Protein AF-A0A2N7LHT8-F1 (afdb_monomer_lite)

Foldseek 3Di:
DDDDDDDDDDDDDPPPPPPPPPLALQFAFKEFEAEDAFKKFWAPKKWAAPVRDIWDHRPGIFTHPLTDMDTTPTHGQTFWIWTKMFADDDPDPATQKIWIDTDTFPSVVSSVLSSLQQQFFPDDDQSHKYWGWYDDAQKIWIKIFPQAFVVVHRRDTDPCSCVPPQWDADSVRGGTIGTRDMDGTDMDSADDQPHPRAFEFEAEFEFDQKDWPWKWFQAPVRDIDTHGDGGRDGFKMKTKMWGWPCVPDDPVPTDIWIWIDIDTQPDPVVVVVLVVLQCVQKPFYFPHKYQYWYDDVQKIWTWIDGAGDHPDPPDGIDGHQDPVNQWDDDVRVRGITGTRDMDGTDTDDD

Radius of gyration: 30.61 Å; chains: 1; bounding box: 92×90×75 Å

pLDDT: mean 87.69, std 14.46, range [32.5, 98.62]

Sequence (350 aa):
MNKSAVALIMSLAAIPFSGCSDDSVPRAKFGNAGSIDGGYDIREMLITDTSGGFSDFAYGYTSSYPGASASISGLGIPNHVSGHWSKQPENELRPAGYYKLDSVIDSKIAEQKIETLKNAYVSFEKDYATVQIVVNKSNLQVLYTFKCFTVREDCSKKAGSDPNGWIVKSPNGSTDVVVLFSGEGEASTKPFPTSPYDNRRIRAANVGETVISEATFGDINAAKHTVGDRIVLPRSFSVSWRKKLNPEADYSQWQFESYQLAGELGNLDWMEEAIQAYRNATNGYLKTSTFDVFAEGDSLFITYSAACLTDTVGERCEVAKDPNSRWRYFDEIGRHALILFHGKGQKVPQ

Secondary structure (DSSP, 8-state):
-----------------------PPPPEEEEEEEESSS-EEEEEEEEEETTS-EEE---EEE-SSS-EEEEEEEE-SEEEEEEEEEEPPTT-SS-SEEEEEEEE--HHHHHHHHHHHHHHBSS-----EEEEEEEETTEEEEEEE---BTTTS--PBPTTS-TT--EEE-TTSSBEEEEEEEEEPEEESS--TTSTT--EEEEEE-BTTEEEEEEEEEETT--EEETT-B-S-EEEEEEEEEEES-TTS-GGG--EEEEEEEEE-S-HHHHHHHHHHHHHHBSSEEEEEEEEEEEETTEEEEEEEEEEE-SSTTPPPPBPPPTT--EEEEGGGTEEEEEEEEEEPEEEP-

Structure (mmCIF, N/CA/C/O backbone):
data_AF-A0A2N7LHT8-F1
#
_entry.id   AF-A0A2N7LHT8-F1
#
loop_
_atom_site.group_PDB
_atom_site.id
_atom_site.type_symbol
_atom_site.label_atom_id
_atom_site.label_alt_id
_atom_site.label_comp_id
_atom_site.label_asym_id
_atom_site.label_entity_id
_atom_site.label_seq_id
_atom_site.pdbx_PDB_ins_code
_atom_site.Cartn_x
_atom_site.Cartn_y
_atom_site.Cartn_z
_atom_site.occupancy
_atom_site.B_iso_or_equiv
_atom_site.auth_seq_id
_atom_site.auth_comp_id
_atom_site.auth_asym_id
_atom_site.auth_atom_id
_atom_site.pdbx_PDB_model_num
ATOM 1 N N . MET A 1 1 ? -53.123 70.288 24.808 1.00 36.00 1 MET A N 1
ATOM 2 C CA . MET A 1 1 ? -54.156 69.307 24.382 1.00 36.00 1 MET A CA 1
ATOM 3 C C . MET A 1 1 ? -53.431 68.312 23.481 1.00 36.00 1 MET A C 1
ATOM 5 O O . MET A 1 1 ? -52.856 68.788 22.521 1.00 36.00 1 MET A O 1
ATOM 9 N N . ASN A 1 2 ? -53.244 67.013 23.729 1.00 32.50 2 ASN A N 1
ATOM 10 C CA . ASN A 1 2 ? -53.941 65.937 24.455 1.00 32.50 2 ASN A CA 1
ATOM 11 C C . ASN A 1 2 ? -52.858 64.964 25.015 1.00 32.50 2 ASN A C 1
ATOM 13 O O . ASN A 1 2 ? -51.837 64.797 24.363 1.00 32.50 2 ASN A O 1
ATOM 17 N N . LYS A 1 3 ? -52.934 64.523 26.282 1.00 33.50 3 LYS A N 1
ATOM 18 C CA . LYS A 1 3 ? -53.472 63.232 26.800 1.00 33.50 3 LYS A CA 1
ATOM 19 C C . LYS A 1 3 ? -52.470 62.057 26.814 1.00 33.50 3 LYS A C 1
ATOM 21 O O . LYS A 1 3 ? -52.071 61.622 25.749 1.00 33.50 3 LYS A O 1
ATOM 26 N N . SER A 1 4 ? -52.252 61.521 28.029 1.00 39.53 4 SER A N 1
ATOM 27 C CA . SER A 1 4 ? -52.216 60.080 28.398 1.00 39.53 4 SER A CA 1
ATOM 28 C C . SER A 1 4 ? -51.126 59.188 27.756 1.00 39.53 4 SER A C 1
ATOM 30 O O . SER A 1 4 ? -50.844 59.305 26.582 1.00 39.53 4 SER A O 1
ATOM 32 N N . ALA A 1 5 ? -50.473 58.219 28.400 1.00 39.12 5 ALA A N 1
ATOM 33 C CA . ALA A 1 5 ? -50.700 57.499 29.643 1.00 39.12 5 ALA A CA 1
ATOM 34 C C . ALA A 1 5 ? -49.367 56.888 30.121 1.00 39.12 5 ALA A C 1
ATOM 36 O O . ALA A 1 5 ? -48.545 56.442 29.323 1.00 39.12 5 ALA A O 1
ATOM 37 N N . VAL A 1 6 ? -49.198 56.859 31.439 1.00 40.91 6 VAL A N 1
ATOM 38 C CA . VAL A 1 6 ? -48.164 56.136 32.180 1.00 40.91 6 VAL A CA 1
ATOM 39 C C . VAL A 1 6 ? -48.713 54.753 32.564 1.00 40.91 6 VAL A C 1
ATOM 41 O O . VAL A 1 6 ? -49.894 54.642 32.878 1.00 40.91 6 VAL A O 1
ATOM 44 N N . ALA A 1 7 ? -47.812 53.763 32.614 1.00 38.56 7 ALA A N 1
ATOM 45 C CA . ALA A 1 7 ? -47.883 52.486 33.343 1.00 38.56 7 ALA A CA 1
ATOM 46 C C . ALA A 1 7 ? -48.758 51.336 32.802 1.00 38.56 7 ALA A C 1
ATOM 48 O O . ALA A 1 7 ? -49.963 51.312 33.016 1.00 38.56 7 ALA A O 1
ATOM 49 N N . LEU A 1 8 ? -48.082 50.326 32.232 1.00 35.84 8 LEU A N 1
ATOM 50 C CA . LEU A 1 8 ? -48.277 48.864 32.374 1.00 35.84 8 LEU A CA 1
ATOM 51 C C . LEU A 1 8 ? -47.235 48.228 31.413 1.00 35.84 8 LEU A C 1
ATOM 53 O O . LEU A 1 8 ? -47.213 48.600 30.250 1.00 35.84 8 LEU A O 1
ATOM 57 N N . ILE A 1 9 ? -46.266 47.378 31.763 1.00 40.53 9 ILE A N 1
ATOM 58 C CA . ILE A 1 9 ? -46.361 46.022 32.315 1.00 40.53 9 ILE A CA 1
ATOM 59 C C . ILE A 1 9 ? -44.938 45.625 32.766 1.00 40.53 9 ILE A C 1
ATOM 61 O O . ILE A 1 9 ? -44.026 45.505 31.951 1.00 40.53 9 ILE A O 1
ATOM 65 N N . MET A 1 10 ? -44.756 45.415 34.070 1.00 42.75 10 MET A N 1
ATOM 66 C CA . MET A 1 10 ? -43.817 44.422 34.597 1.00 42.75 10 MET A CA 1
ATOM 67 C C . MET A 1 10 ? -44.533 43.071 34.556 1.00 42.75 10 MET A C 1
ATOM 69 O O . MET A 1 10 ? -45.700 43.019 34.944 1.00 42.75 10 MET A O 1
ATOM 73 N N . SER A 1 11 ? -43.793 42.011 34.217 1.00 42.84 11 SER A N 1
ATOM 74 C CA . SER A 1 11 ? -44.046 40.575 34.466 1.00 42.84 11 SER A CA 1
ATOM 75 C C . SER A 1 11 ? -44.107 39.705 33.206 1.00 42.84 11 SER A C 1
ATOM 77 O O . SER A 1 11 ? -44.812 40.011 32.253 1.00 42.84 11 SER A O 1
ATOM 79 N N . LEU A 1 12 ? -43.427 38.558 33.326 1.00 46.69 12 LEU A N 1
ATOM 80 C CA . LEU A 1 12 ? -43.443 37.348 32.493 1.00 46.69 12 LEU A CA 1
ATOM 81 C C . LEU A 1 12 ? -42.521 37.301 31.265 1.00 46.69 12 LEU A C 1
ATOM 83 O O . LEU A 1 12 ? -42.955 37.394 30.124 1.00 46.69 12 LEU A O 1
ATOM 87 N N . ALA A 1 13 ? -41.256 36.965 31.530 1.00 42.97 13 ALA A N 1
ATOM 88 C CA . ALA A 1 13 ? -40.535 35.951 30.754 1.00 42.97 13 ALA A CA 1
ATOM 89 C C . ALA A 1 13 ? -39.415 35.333 31.613 1.00 42.97 13 ALA A C 1
ATOM 91 O O . ALA A 1 13 ? -38.233 35.439 31.303 1.00 42.97 13 ALA A O 1
ATOM 92 N N . ALA A 1 14 ? -39.784 34.690 32.726 1.00 42.16 14 ALA A N 1
ATOM 93 C CA . ALA A 1 14 ? -38.928 33.666 33.318 1.00 42.16 14 ALA A CA 1
ATOM 94 C C . ALA A 1 14 ? -39.068 32.417 32.440 1.00 42.16 14 ALA A C 1
ATOM 96 O O . ALA A 1 14 ? -39.893 31.550 32.710 1.00 42.16 14 ALA A O 1
ATOM 97 N N . ILE A 1 15 ? -38.333 32.385 31.329 1.00 51.28 15 ILE A N 1
ATOM 98 C CA . ILE A 1 15 ? -38.128 31.156 30.568 1.00 51.28 15 ILE A CA 1
ATOM 99 C C . ILE A 1 15 ? -37.160 30.337 31.423 1.00 51.28 15 ILE A C 1
ATOM 101 O O . ILE A 1 15 ? -36.016 30.771 31.593 1.00 51.28 15 ILE A O 1
ATOM 105 N N . PRO A 1 16 ? -37.570 29.200 32.014 1.00 42.56 16 PRO A N 1
ATOM 106 C CA . PRO A 1 16 ? -36.584 28.273 32.517 1.00 42.56 16 PRO A CA 1
ATOM 107 C C . PRO A 1 16 ? -35.806 27.827 31.283 1.00 42.56 16 PRO A C 1
ATOM 109 O O . PRO A 1 16 ? -36.346 27.155 30.406 1.00 42.56 16 PRO A O 1
ATOM 112 N N . PHE A 1 17 ? -34.541 28.231 31.188 1.00 38.12 17 PHE A N 1
ATOM 113 C CA . PHE A 1 17 ? -33.576 27.423 30.469 1.00 38.12 17 PHE A CA 1
ATOM 114 C C . PHE A 1 17 ? -33.589 26.080 31.197 1.00 38.12 17 PHE A C 1
ATOM 116 O O . PHE A 1 17 ? -32.891 25.892 32.191 1.00 38.12 17 PHE A O 1
ATOM 123 N N . SER A 1 18 ? -34.450 25.161 30.755 1.00 42.66 18 SER A N 1
ATOM 124 C CA . SER A 1 18 ? -34.140 23.749 30.853 1.00 42.66 18 SER A CA 1
ATOM 125 C C . SER A 1 18 ? -32.768 23.651 30.216 1.00 42.66 18 SER A C 1
ATOM 127 O O . SER A 1 18 ? -32.642 23.831 29.003 1.00 42.66 18 SER A O 1
ATOM 129 N N . GLY A 1 19 ? -31.734 23.529 31.050 1.00 35.44 19 GLY A N 1
ATOM 130 C CA . GLY A 1 19 ? -30.415 23.196 30.562 1.00 35.44 19 GLY A CA 1
ATOM 131 C C . GLY A 1 19 ? -30.618 22.001 29.655 1.00 35.44 19 GLY A C 1
ATOM 132 O O . GLY A 1 19 ? -31.116 20.970 30.105 1.00 35.44 19 GLY A O 1
ATOM 133 N N . CYS A 1 20 ? -30.316 22.169 28.369 1.00 39.38 20 CYS A N 1
ATOM 134 C CA . CYS A 1 20 ? -29.919 21.028 27.581 1.00 39.38 20 CYS A CA 1
ATOM 135 C C . CYS A 1 20 ? -28.794 20.418 28.410 1.00 39.38 20 CYS A C 1
ATOM 137 O O . CYS A 1 20 ? -27.741 21.043 28.560 1.00 39.38 20 CYS A O 1
ATOM 139 N N . SER A 1 21 ? -29.051 19.278 29.054 1.00 36.09 21 SER A N 1
ATOM 140 C CA . SER A 1 21 ? -27.956 18.398 29.408 1.00 36.09 21 SER A CA 1
ATOM 141 C C . SER A 1 21 ? -27.184 18.258 28.109 1.00 36.09 21 SER A C 1
ATOM 143 O O . SER A 1 21 ? -27.755 17.909 27.074 1.00 36.09 21 SER A O 1
ATOM 145 N N . ASP A 1 22 ? -25.930 18.696 28.115 1.00 43.69 22 ASP A N 1
ATOM 146 C CA . ASP A 1 22 ? -25.030 18.474 26.999 1.00 43.69 22 ASP A CA 1
ATOM 147 C C . ASP A 1 22 ? -24.734 16.967 27.004 1.00 43.69 22 ASP A C 1
ATOM 149 O O . ASP A 1 22 ? -23.702 16.489 27.468 1.00 43.69 22 ASP A O 1
ATOM 153 N N . ASP A 1 23 ? -25.736 16.196 26.577 1.00 47.22 23 ASP A N 1
ATOM 154 C CA . ASP A 1 23 ? -25.717 14.752 26.385 1.00 47.22 23 ASP A CA 1
ATOM 155 C C . ASP A 1 23 ? -24.983 14.412 25.088 1.00 47.22 23 ASP A C 1
ATOM 157 O O . ASP A 1 23 ? -25.169 13.340 24.518 1.00 47.22 23 ASP A O 1
ATOM 161 N N . SER A 1 24 ? -24.099 15.301 24.621 1.00 61.16 24 SER A N 1
ATOM 162 C CA . SER A 1 24 ? -23.211 14.977 23.525 1.00 61.16 24 SER A CA 1
ATOM 163 C C . SER A 1 24 ? -22.409 13.728 23.896 1.00 61.16 24 SER A C 1
ATOM 165 O O . SER A 1 24 ? -21.834 13.573 24.988 1.00 61.16 24 SER A O 1
ATOM 167 N N . VAL A 1 25 ? -22.447 12.754 22.991 1.00 67.12 25 VAL A N 1
ATOM 168 C CA . VAL A 1 25 ? -21.606 11.572 23.086 1.00 67.12 25 VAL A CA 1
ATOM 169 C C . VAL A 1 25 ? -20.150 12.049 23.112 1.00 67.12 25 VAL A C 1
ATOM 171 O O . VAL A 1 25 ? -19.748 12.799 22.217 1.00 67.12 25 VAL A O 1
ATOM 174 N N . PRO A 1 26 ? -19.350 11.677 24.133 1.00 74.19 26 PRO A N 1
ATOM 175 C CA . PRO A 1 26 ? -18.003 12.202 24.273 1.00 74.19 26 PRO A CA 1
ATOM 176 C C . PRO A 1 26 ? -17.178 11.901 23.027 1.00 74.19 26 PRO A C 1
ATOM 178 O O . PRO A 1 26 ? -17.050 10.748 22.604 1.00 74.19 26 PRO A O 1
ATOM 181 N N . ARG A 1 27 ? -16.579 12.937 22.440 1.00 88.69 27 ARG A N 1
ATOM 182 C CA . ARG A 1 27 ? -15.643 12.737 21.334 1.00 88.69 27 ARG A CA 1
ATOM 183 C C . ARG A 1 27 ? -14.391 12.045 21.865 1.00 88.69 27 ARG A C 1
ATOM 185 O O . ARG A 1 27 ? -13.829 12.446 22.888 1.00 88.69 27 ARG A O 1
ATOM 192 N N . ALA A 1 28 ? -13.942 11.004 21.175 1.00 93.62 28 ALA A N 1
ATOM 193 C CA . ALA A 1 28 ? -12.709 10.323 21.530 1.00 93.62 28 ALA A CA 1
ATOM 194 C C . ALA A 1 28 ? -11.518 11.255 21.285 1.00 93.62 28 ALA A C 1
ATOM 196 O O . ALA A 1 28 ? -11.319 11.728 20.169 1.00 93.62 28 ALA A O 1
ATOM 197 N N . LYS A 1 29 ? -10.735 11.522 22.336 1.00 94.44 29 LYS A N 1
ATOM 198 C CA . LYS A 1 29 ? -9.552 12.403 22.291 1.00 94.44 29 LYS A CA 1
ATOM 199 C C . LYS A 1 29 ? -8.255 11.624 22.063 1.00 94.44 29 LYS A C 1
ATOM 201 O O . LYS A 1 29 ? -7.229 12.219 21.748 1.00 94.44 29 LYS A O 1
ATOM 206 N N . PHE A 1 30 ? -8.297 10.300 22.210 1.00 95.44 30 PHE A N 1
ATOM 207 C CA . PHE A 1 30 ? -7.150 9.418 22.016 1.00 95.44 30 PHE A CA 1
ATOM 208 C C . PHE A 1 30 ? -7.467 8.287 21.042 1.00 95.44 30 PHE A C 1
ATOM 210 O O . PHE A 1 30 ? -8.591 7.781 20.999 1.00 95.44 30 PHE A O 1
ATOM 217 N N . GLY A 1 31 ? -6.444 7.868 20.306 1.00 96.69 31 GLY A N 1
ATOM 218 C CA . GLY A 1 31 ? -6.479 6.724 19.410 1.00 96.69 31 GLY A CA 1
ATOM 219 C C . GLY A 1 31 ? -5.431 5.686 19.786 1.00 96.69 31 GLY A C 1
ATOM 220 O O . GLY A 1 31 ? -4.342 6.030 20.257 1.00 96.69 31 GLY A O 1
ATOM 221 N N . ASN A 1 32 ? -5.766 4.413 19.589 1.00 97.06 32 ASN A N 1
ATOM 222 C CA . ASN A 1 32 ? -4.844 3.289 19.696 1.00 97.06 32 ASN A CA 1
ATOM 223 C C . ASN A 1 32 ? -4.940 2.381 18.467 1.00 97.06 32 ASN A C 1
ATOM 225 O O . ASN A 1 32 ? -6.027 2.218 17.918 1.00 97.06 32 ASN A O 1
ATOM 229 N N . ALA A 1 33 ? -3.826 1.758 18.083 1.00 97.56 33 ALA A N 1
ATOM 230 C CA . ALA A 1 33 ? -3.808 0.700 17.078 1.00 97.56 33 ALA A CA 1
ATOM 231 C C . ALA A 1 33 ? -2.848 -0.416 17.492 1.00 97.56 33 ALA A C 1
ATOM 233 O O . ALA A 1 33 ? -1.664 -0.181 17.766 1.00 97.56 33 ALA A O 1
ATOM 234 N N . GLY A 1 34 ? -3.367 -1.638 17.531 1.00 96.62 34 GLY A N 1
ATOM 235 C CA . GLY A 1 34 ? -2.648 -2.787 18.050 1.00 96.62 34 GLY A CA 1
ATOM 236 C C . GLY A 1 34 ? -3.153 -4.111 17.514 1.00 96.62 34 GLY A C 1
ATOM 237 O O . GLY A 1 34 ? -4.004 -4.183 16.629 1.00 96.62 34 GLY A O 1
ATOM 238 N N . SER A 1 35 ? -2.613 -5.173 18.087 1.00 95.62 35 SER A N 1
ATOM 239 C CA . SER A 1 35 ? -2.894 -6.548 17.697 1.00 95.62 35 SER A CA 1
ATOM 240 C C . SER A 1 35 ? -2.903 -7.463 18.913 1.00 95.62 35 SER A C 1
ATOM 242 O O . SER A 1 35 ? -2.395 -7.120 19.983 1.00 95.62 35 SER A O 1
ATOM 244 N N . ILE A 1 36 ? -3.496 -8.642 18.751 1.00 94.69 36 ILE A N 1
ATOM 245 C CA . ILE A 1 36 ? -3.618 -9.635 19.831 1.00 94.69 36 ILE A CA 1
ATOM 246 C C . ILE A 1 36 ? -2.823 -10.915 19.567 1.00 94.69 36 ILE A C 1
ATOM 248 O O . ILE A 1 36 ? -2.710 -11.751 20.456 1.00 94.69 36 ILE A O 1
ATOM 252 N N . ASP A 1 37 ? -2.246 -11.065 18.375 1.00 92.44 37 ASP A N 1
ATOM 253 C CA . ASP A 1 37 ? -1.541 -12.276 17.947 1.00 92.44 37 ASP A CA 1
ATOM 254 C C . ASP A 1 37 ? -0.120 -11.999 17.409 1.00 92.44 37 ASP A C 1
ATOM 256 O O . ASP A 1 37 ? 0.430 -12.808 16.666 1.00 92.44 37 ASP A O 1
ATOM 260 N N . GLY A 1 38 ? 0.498 -10.860 17.746 1.00 91.38 38 GLY A N 1
ATOM 261 C CA . GLY A 1 38 ? 1.899 -10.539 17.412 1.00 91.38 38 GLY A CA 1
ATOM 262 C C . GLY A 1 38 ? 2.066 -9.365 16.443 1.00 91.38 38 GLY A C 1
ATOM 263 O O . GLY A 1 38 ? 1.166 -8.546 16.314 1.00 91.38 38 GLY A O 1
ATOM 264 N N . GLY A 1 39 ? 3.212 -9.263 15.767 1.00 92.56 39 GLY A N 1
ATOM 265 C CA . GLY A 1 39 ? 3.596 -8.094 14.962 1.00 92.56 39 GLY A CA 1
ATOM 266 C C . GLY A 1 39 ? 2.751 -7.836 13.707 1.00 92.56 39 GLY A C 1
ATOM 267 O O . GLY A 1 39 ? 2.570 -8.723 12.871 1.00 92.56 39 GLY A O 1
ATOM 268 N N . TYR A 1 40 ? 2.294 -6.597 13.538 1.00 94.81 40 TYR A N 1
ATOM 269 C CA . TYR A 1 40 ? 1.690 -6.073 12.314 1.00 94.81 40 TYR A CA 1
ATOM 270 C C . TYR A 1 40 ? 2.274 -4.716 11.975 1.00 94.81 40 TYR A C 1
ATOM 272 O O . TYR A 1 40 ? 2.476 -3.892 12.857 1.00 94.81 40 TYR A O 1
ATOM 280 N N . ASP A 1 41 ? 2.478 -4.465 10.688 1.00 93.81 41 ASP A N 1
ATOM 281 C CA . ASP A 1 41 ? 2.681 -3.112 10.172 1.00 93.81 41 ASP A CA 1
ATOM 282 C C . ASP A 1 41 ? 1.319 -2.597 9.697 1.00 93.81 41 ASP A C 1
ATOM 284 O O . ASP A 1 41 ? 0.797 -3.132 8.719 1.00 93.81 41 ASP A O 1
ATOM 288 N N . ILE A 1 42 ? 0.722 -1.631 10.403 1.00 95.88 42 ILE A N 1
ATOM 289 C CA . ILE A 1 42 ? -0.593 -1.034 10.106 1.00 95.88 42 ILE A CA 1
ATOM 290 C C . ILE A 1 42 ? -0.385 0.296 9.374 1.00 95.88 42 ILE A C 1
ATOM 292 O O . ILE A 1 42 ? 0.300 1.187 9.883 1.00 95.88 42 ILE A O 1
ATOM 296 N N . ARG A 1 43 ? -0.992 0.450 8.191 1.00 94.94 43 ARG A N 1
ATOM 297 C CA . ARG A 1 43 ? -0.837 1.626 7.322 1.00 94.94 43 ARG A CA 1
ATOM 298 C C . ARG A 1 43 ? -2.173 2.114 6.770 1.00 94.94 43 ARG A C 1
ATOM 300 O O . ARG A 1 43 ? -3.061 1.318 6.494 1.00 94.94 43 ARG A O 1
ATOM 307 N N . GLU A 1 44 ? -2.283 3.426 6.571 1.00 94.50 44 GLU A N 1
ATOM 308 C CA . GLU A 1 44 ? -3.481 4.080 6.019 1.00 94.50 44 GLU A CA 1
ATOM 309 C C . GLU A 1 44 ? -4.778 3.642 6.725 1.00 94.50 44 GLU A C 1
ATOM 311 O O . GLU A 1 44 ? -5.726 3.217 6.076 1.00 94.50 44 GLU A O 1
ATOM 316 N N . MET A 1 45 ? -4.809 3.679 8.061 1.00 97.44 45 MET A N 1
ATOM 317 C CA . MET A 1 45 ? -5.938 3.190 8.854 1.00 97.44 45 MET A CA 1
ATOM 318 C C . MET A 1 45 ? -6.814 4.360 9.286 1.00 97.44 45 MET A C 1
ATOM 320 O O . MET A 1 45 ? -6.536 5.023 10.278 1.00 97.44 45 MET A O 1
ATOM 324 N N . LEU A 1 46 ? -7.887 4.608 8.551 1.00 97.38 46 LEU A N 1
ATOM 325 C CA . LEU A 1 46 ? -8.754 5.763 8.715 1.00 97.38 46 LEU A CA 1
ATOM 326 C C . LEU A 1 46 ? -10.100 5.355 9.315 1.00 97.38 46 LEU A C 1
ATOM 328 O O . LEU A 1 46 ? -10.729 4.395 8.872 1.00 97.38 46 LEU A O 1
ATOM 332 N N . ILE A 1 47 ? -10.581 6.138 10.278 1.00 98.12 47 ILE A N 1
ATOM 333 C CA . ILE A 1 47 ? -11.980 6.103 10.716 1.00 98.12 47 ILE A CA 1
ATOM 334 C C . ILE A 1 47 ? -12.579 7.485 10.493 1.00 98.12 47 ILE A C 1
ATOM 336 O O . ILE A 1 47 ? -11.977 8.484 10.900 1.00 98.12 47 ILE A O 1
ATOM 340 N N . THR A 1 48 ? -13.767 7.540 9.893 1.00 97.44 48 THR A N 1
ATOM 341 C CA . THR A 1 48 ? -14.561 8.772 9.793 1.00 97.44 48 THR A CA 1
ATOM 342 C C . THR A 1 48 ? -15.776 8.715 10.708 1.00 97.44 48 THR A C 1
ATOM 344 O O . THR A 1 48 ? -16.265 7.637 11.061 1.00 97.44 48 THR A O 1
ATOM 347 N N . ASP A 1 49 ? -16.257 9.889 11.107 1.00 96.12 49 ASP A N 1
ATOM 348 C CA . ASP A 1 49 ? -17.462 10.057 11.908 1.00 96.12 49 ASP A CA 1
ATOM 349 C C . ASP A 1 49 ? -18.624 10.674 11.111 1.00 96.12 49 ASP A C 1
ATOM 351 O O . ASP A 1 49 ? -18.473 11.169 9.990 1.00 96.12 49 ASP A O 1
ATOM 355 N N . THR A 1 50 ? -19.816 10.649 11.706 1.00 95.94 50 THR A N 1
ATOM 356 C CA . THR A 1 50 ? -21.054 11.185 11.113 1.00 95.94 50 THR A CA 1
ATOM 357 C C . THR A 1 50 ? -21.037 12.691 10.837 1.00 95.94 50 THR A C 1
ATOM 359 O O . THR A 1 50 ? -21.887 13.168 10.089 1.00 95.94 50 THR A O 1
ATOM 362 N N . SER A 1 51 ? -20.083 13.442 11.396 1.00 92.75 51 SER A N 1
ATOM 363 C CA . SER A 1 51 ? -19.913 14.879 11.149 1.00 92.75 51 SER A CA 1
ATOM 364 C C . SER A 1 51 ? -18.946 15.191 10.000 1.00 92.75 51 SER A C 1
ATOM 366 O O . SER A 1 51 ? -18.766 16.358 9.654 1.00 92.75 51 SER A O 1
ATOM 368 N N . GLY A 1 52 ? -18.319 14.167 9.409 1.00 91.00 52 GLY A N 1
ATOM 369 C CA . GLY A 1 52 ? -17.233 14.317 8.437 1.00 91.00 52 GLY A CA 1
ATOM 370 C C . GLY A 1 52 ? -15.851 14.493 9.078 1.00 91.00 52 GLY A C 1
ATOM 371 O O . GLY A 1 52 ? -14.871 14.721 8.370 1.00 91.00 52 GLY A O 1
ATOM 372 N N . GLY A 1 53 ? -15.752 14.385 10.407 1.00 92.88 53 GLY A N 1
ATOM 373 C CA . GLY A 1 53 ? -14.480 14.304 11.116 1.00 92.88 53 GLY A CA 1
ATOM 374 C C . GLY A 1 53 ? -13.791 12.966 10.857 1.00 92.88 53 GLY A C 1
ATOM 375 O O . GLY A 1 53 ? -14.439 11.970 10.538 1.00 92.88 53 GLY A O 1
ATOM 376 N N . PHE A 1 54 ? -12.467 12.930 10.993 1.00 95.06 54 PHE A N 1
ATOM 377 C CA . PHE A 1 54 ? -11.691 11.710 10.785 1.00 95.06 54 PHE A CA 1
ATOM 378 C C . PHE A 1 54 ? -10.470 11.635 11.698 1.00 95.06 54 PHE A C 1
ATOM 380 O O . PHE A 1 54 ? -10.029 12.632 12.276 1.00 95.06 54 PHE A O 1
ATOM 387 N N . SER A 1 55 ? -9.913 10.437 11.840 1.00 96.31 55 SER A N 1
ATOM 388 C CA . SER A 1 55 ? -8.640 10.206 12.523 1.00 96.31 55 SER A CA 1
ATOM 389 C C . SER A 1 55 ? -7.891 9.042 11.886 1.00 96.31 55 SER A C 1
ATOM 391 O O . SER A 1 55 ? -8.506 8.052 11.491 1.00 96.31 55 SER A O 1
ATOM 393 N N . ASP A 1 56 ? -6.569 9.184 11.800 1.00 95.38 56 ASP A N 1
ATOM 394 C CA . ASP A 1 56 ? -5.658 8.160 11.290 1.00 95.38 56 ASP A CA 1
ATOM 395 C C . ASP A 1 56 ? -5.012 7.384 12.452 1.00 95.38 56 ASP A C 1
ATOM 397 O O . ASP A 1 56 ? -4.556 7.952 13.452 1.00 95.38 56 ASP A O 1
ATOM 401 N N . PHE A 1 57 ? -4.997 6.068 12.301 1.00 96.69 57 PHE A N 1
ATOM 402 C CA . PHE A 1 57 ? -4.517 5.058 13.233 1.00 96.69 57 PHE A CA 1
ATOM 403 C C . PHE A 1 57 ? -3.362 4.236 12.618 1.00 96.69 57 PHE A C 1
ATOM 405 O O . PHE A 1 57 ? -3.006 3.173 13.130 1.00 96.69 57 PHE A O 1
ATOM 412 N N . ALA A 1 58 ? -2.764 4.711 11.518 1.00 94.50 58 ALA A N 1
ATOM 413 C CA . ALA A 1 58 ? -1.604 4.133 10.840 1.00 94.50 58 ALA A CA 1
ATOM 414 C C . ALA A 1 58 ? -0.298 4.332 11.628 1.00 94.50 58 ALA A C 1
ATOM 416 O O . ALA A 1 58 ? 0.607 5.058 11.219 1.00 94.50 58 ALA A O 1
ATOM 417 N N . TYR A 1 59 ? -0.178 3.680 12.781 1.00 94.75 59 TYR A N 1
ATOM 418 C CA . TYR A 1 59 ? 0.986 3.836 13.658 1.00 94.75 59 TYR A CA 1
ATOM 419 C C . TYR A 1 59 ? 2.190 2.951 13.287 1.00 94.75 59 TYR A C 1
ATOM 421 O O . TYR A 1 59 ? 3.148 2.863 14.054 1.00 94.75 59 TYR A O 1
ATOM 429 N N . GLY A 1 60 ? 2.176 2.315 12.111 1.00 91.94 60 GLY A N 1
ATOM 430 C CA . GLY A 1 60 ? 3.262 1.462 11.639 1.00 91.94 60 GLY A CA 1
ATOM 431 C C . GLY A 1 60 ? 3.320 0.134 12.391 1.00 91.94 60 GLY A C 1
ATOM 432 O O . GLY A 1 60 ? 2.292 -0.513 12.603 1.00 91.94 60 GLY A O 1
ATOM 433 N N . TYR A 1 61 ? 4.527 -0.294 12.773 1.00 92.06 61 TYR A N 1
ATOM 434 C CA . TYR A 1 61 ? 4.725 -1.581 13.436 1.00 92.06 61 TYR A CA 1
ATOM 435 C C . TYR A 1 61 ? 4.209 -1.584 14.882 1.00 92.06 61 TYR A C 1
ATOM 437 O O . TYR A 1 61 ? 4.677 -0.825 15.730 1.00 92.06 61 TYR A O 1
ATOM 445 N N . THR A 1 62 ? 3.293 -2.502 15.176 1.00 92.62 62 THR A N 1
ATOM 446 C CA . THR A 1 62 ? 2.724 -2.754 16.501 1.00 92.62 62 THR A CA 1
ATOM 447 C C . THR A 1 62 ? 2.626 -4.255 16.749 1.00 92.62 62 THR A C 1
ATOM 449 O O . THR A 1 62 ? 2.330 -5.027 15.841 1.00 92.62 62 THR A O 1
ATOM 452 N N . SER A 1 63 ? 2.906 -4.700 17.971 1.00 92.94 63 SER A N 1
ATOM 453 C CA . SER A 1 63 ? 2.971 -6.130 18.307 1.00 92.94 63 SER A CA 1
ATOM 454 C C . SER A 1 63 ? 2.192 -6.495 19.566 1.00 92.94 63 SER A C 1
ATOM 456 O O . SER A 1 63 ? 2.399 -7.566 20.135 1.00 92.94 63 SER A O 1
ATOM 458 N N . SER A 1 64 ? 1.346 -5.588 20.049 1.00 94.31 64 SER A N 1
ATOM 459 C CA . SER A 1 64 ? 0.595 -5.769 21.284 1.00 94.31 64 SER A CA 1
ATOM 460 C C . SER A 1 64 ? -0.705 -4.977 21.272 1.00 94.31 64 SER A C 1
ATOM 462 O O . SER A 1 64 ? -0.944 -4.123 20.416 1.00 94.31 64 SER A O 1
ATOM 464 N N . TYR A 1 65 ? -1.545 -5.260 22.264 1.00 94.94 65 TYR A N 1
ATOM 465 C CA . TYR A 1 65 ? -2.773 -4.533 22.538 1.00 94.94 65 TYR A CA 1
ATOM 466 C C . TYR A 1 65 ? -2.602 -3.660 23.798 1.00 94.94 65 TYR A C 1
ATOM 468 O O . TYR A 1 65 ? -2.082 -4.150 24.804 1.00 94.94 65 TYR A O 1
ATOM 476 N N . PRO A 1 66 ? -3.066 -2.393 23.799 1.00 92.88 66 PRO A N 1
ATOM 477 C CA . PRO A 1 66 ? -3.762 -1.697 22.709 1.00 92.88 66 PRO A CA 1
ATOM 478 C C . PRO A 1 66 ? -2.818 -1.155 21.623 1.00 92.88 66 PRO A C 1
ATOM 480 O O . PRO A 1 66 ? -3.281 -0.521 20.680 1.00 92.88 66 PRO A O 1
ATOM 483 N N . GLY A 1 67 ? -1.513 -1.407 21.756 1.00 94.44 67 GLY A N 1
ATOM 484 C CA . GLY A 1 67 ? -0.493 -1.021 20.790 1.00 94.44 67 GLY A CA 1
ATOM 485 C C . GLY A 1 67 ? -0.095 0.449 20.893 1.00 94.44 67 GLY A C 1
ATOM 486 O O . GLY A 1 67 ? -0.107 1.038 21.978 1.00 94.44 67 GLY A O 1
ATOM 487 N N . ALA A 1 68 ? 0.287 1.038 19.761 1.00 95.31 68 ALA A N 1
ATOM 488 C CA . ALA A 1 68 ? 0.704 2.433 19.689 1.00 95.31 68 ALA A CA 1
ATOM 489 C C . ALA A 1 68 ? -0.465 3.381 20.007 1.00 95.31 68 ALA A C 1
ATOM 491 O O . ALA A 1 68 ? -1.636 3.019 19.873 1.00 95.31 68 ALA A O 1
ATOM 492 N N . SER A 1 69 ? -0.151 4.588 20.482 1.00 94.31 69 SER A N 1
ATOM 493 C CA . SER A 1 69 ? -1.138 5.557 20.964 1.00 94.31 69 SER A CA 1
ATOM 494 C C . SER A 1 69 ? -0.797 6.967 20.511 1.00 94.31 69 SER A C 1
ATOM 496 O O . SER A 1 69 ? 0.367 7.358 20.566 1.00 94.31 69 SER A O 1
ATOM 498 N N . ALA A 1 70 ? -1.817 7.755 20.178 1.00 94.56 70 ALA A N 1
ATOM 499 C CA . ALA A 1 70 ? -1.684 9.192 19.969 1.00 94.56 70 ALA A CA 1
ATOM 500 C C . ALA A 1 70 ? -2.916 9.948 20.485 1.00 94.56 70 ALA A C 1
ATOM 502 O O . ALA A 1 70 ? -3.999 9.376 20.649 1.00 94.56 70 ALA A O 1
ATOM 503 N N . SER A 1 71 ? -2.753 11.248 20.730 1.00 94.31 71 SER A N 1
ATOM 504 C CA . SER A 1 71 ? -3.890 12.169 20.787 1.00 94.31 71 SER A CA 1
ATOM 505 C C . SER A 1 71 ? -4.460 12.338 19.378 1.00 94.31 71 SER A C 1
ATOM 507 O O . SER A 1 71 ? -3.700 12.403 18.413 1.00 94.31 71 SER A O 1
ATOM 509 N N . ILE A 1 72 ? -5.781 12.430 19.262 1.00 93.00 72 ILE A N 1
ATOM 510 C CA . ILE A 1 72 ? -6.486 12.631 17.990 1.00 93.00 72 ILE A CA 1
ATOM 511 C C . ILE A 1 72 ? -7.344 13.898 18.058 1.00 93.00 72 ILE A C 1
ATOM 513 O O . ILE A 1 72 ? -7.655 14.393 19.141 1.00 93.00 72 ILE A O 1
ATOM 517 N N . SER A 1 73 ? -7.742 14.429 16.903 1.00 82.69 73 SER A N 1
ATOM 518 C CA . SER A 1 73 ? -8.480 15.698 16.749 1.00 82.69 73 SER A CA 1
ATOM 519 C C . SER A 1 73 ? -9.924 15.681 17.279 1.00 82.69 73 SER A C 1
ATOM 521 O O . SER A 1 73 ? -10.654 16.655 17.103 1.00 82.69 73 SER A O 1
ATOM 523 N N . GLY A 1 74 ? -10.333 14.608 17.960 1.00 87.31 74 GLY A N 1
ATOM 524 C CA . GLY A 1 74 ? -11.699 14.396 18.419 1.00 87.31 74 GLY A CA 1
ATOM 525 C C . GLY A 1 74 ? -12.503 13.612 17.390 1.00 87.31 74 GLY A C 1
ATOM 526 O O . GLY A 1 74 ? -12.966 14.187 16.410 1.00 87.31 74 GLY A O 1
ATOM 527 N N . LEU A 1 75 ? -12.720 12.320 17.631 1.00 93.25 75 LEU A N 1
ATOM 528 C CA . LEU A 1 75 ? -13.583 11.485 16.789 1.00 93.25 75 LEU A CA 1
ATOM 529 C C . LEU A 1 75 ? -14.976 11.368 17.419 1.00 93.25 75 LEU A C 1
ATOM 531 O O . LEU A 1 75 ? -15.091 11.015 18.593 1.00 93.25 75 LEU A O 1
ATOM 535 N N . GLY A 1 76 ? -16.020 11.719 16.664 1.00 93.44 76 GLY A N 1
ATOM 536 C CA . GLY A 1 76 ? -17.422 11.558 17.060 1.00 93.44 76 GLY A CA 1
ATOM 537 C C . GLY A 1 76 ? -17.914 10.114 16.911 1.00 93.44 76 GLY A C 1
ATOM 538 O O . GLY A 1 76 ? -17.163 9.172 17.155 1.00 93.44 76 GLY A O 1
ATOM 539 N N . ILE A 1 77 ? -19.176 9.941 16.505 1.00 96.19 77 ILE A N 1
ATOM 540 C CA . ILE A 1 77 ? -19.771 8.622 16.240 1.00 96.19 77 ILE A CA 1
ATOM 541 C C . ILE A 1 77 ? -19.204 8.048 14.936 1.00 96.19 77 ILE A C 1
ATOM 543 O O . ILE A 1 77 ? -19.488 8.611 13.874 1.00 96.19 77 ILE A O 1
ATOM 547 N N . PRO A 1 78 ? -18.446 6.937 14.969 1.00 97.00 78 PRO A N 1
ATOM 548 C CA . PRO A 1 78 ? -17.887 6.351 13.758 1.00 97.00 78 PRO A CA 1
ATOM 549 C C . PRO A 1 78 ? -18.971 5.882 12.784 1.00 97.00 78 PRO A C 1
ATOM 551 O O . PRO A 1 78 ? -19.968 5.290 13.196 1.00 97.00 78 PRO A O 1
ATOM 554 N N . ASN A 1 79 ? -18.756 6.111 11.490 1.00 97.62 79 ASN A N 1
ATOM 555 C CA . ASN A 1 79 ? -19.647 5.646 10.419 1.00 97.62 79 ASN A CA 1
ATOM 556 C C . ASN A 1 79 ? -18.922 4.882 9.303 1.00 97.62 79 ASN A C 1
ATOM 558 O O . ASN A 1 79 ? -19.578 4.278 8.456 1.00 97.62 79 ASN A O 1
ATOM 562 N N . HIS A 1 80 ? -17.591 4.878 9.298 1.00 98.56 80 HIS A N 1
ATOM 563 C CA . HIS A 1 80 ? -16.800 4.188 8.290 1.00 98.56 80 HIS A CA 1
ATOM 564 C C . HIS A 1 80 ? -15.400 3.878 8.814 1.00 98.56 80 HIS A C 1
ATOM 566 O O . HIS A 1 80 ? -14.836 4.656 9.586 1.00 98.56 80 HIS A O 1
ATOM 572 N N . VAL A 1 81 ? -14.834 2.760 8.368 1.00 98.44 81 VAL A N 1
ATOM 573 C CA . VAL A 1 81 ? -13.448 2.374 8.620 1.00 98.44 81 VAL A CA 1
ATOM 574 C C . VAL A 1 81 ? -12.828 1.827 7.344 1.00 98.44 81 VAL A C 1
ATOM 576 O O . VAL A 1 81 ? -13.425 0.999 6.658 1.00 98.44 81 VAL A O 1
ATOM 579 N N . SER A 1 82 ? -11.612 2.271 7.054 1.00 98.19 82 SER A N 1
ATOM 580 C CA . SER A 1 82 ? -10.820 1.774 5.937 1.00 98.19 82 SER A CA 1
ATOM 581 C C . SER A 1 82 ? -9.366 1.619 6.344 1.00 98.19 82 SER A C 1
ATOM 583 O O . SER A 1 82 ? -8.844 2.456 7.079 1.00 98.19 82 SER A O 1
ATOM 585 N N . GLY A 1 83 ? -8.673 0.614 5.823 1.00 96.94 83 GLY A N 1
ATOM 586 C CA . GLY A 1 83 ? -7.220 0.624 5.884 1.00 96.94 83 GLY A CA 1
ATOM 587 C C . GLY A 1 83 ? -6.525 -0.653 5.479 1.00 96.94 83 GLY A C 1
ATOM 588 O O . GLY A 1 83 ? -7.151 -1.636 5.083 1.00 96.94 83 GLY A O 1
ATOM 589 N N . HIS A 1 84 ? -5.200 -0.608 5.596 1.00 97.38 84 HIS A N 1
ATOM 590 C CA . HIS A 1 84 ? -4.288 -1.667 5.200 1.00 97.38 84 HIS A CA 1
ATOM 591 C C . HIS A 1 84 ? -3.463 -2.144 6.399 1.00 97.38 84 HIS A C 1
ATOM 593 O O . HIS A 1 84 ? -2.984 -1.363 7.221 1.00 97.38 84 HIS A O 1
ATOM 599 N N . TRP A 1 85 ? -3.257 -3.449 6.516 1.00 96.56 85 TRP A N 1
ATOM 600 C CA . TRP A 1 85 ? -2.312 -3.987 7.490 1.00 96.56 85 TRP A CA 1
ATOM 601 C C . TRP A 1 85 ? -1.619 -5.217 6.929 1.00 96.56 85 TRP A C 1
ATOM 603 O O . TRP A 1 85 ? -2.144 -5.919 6.067 1.00 96.56 85 TRP A O 1
ATOM 613 N N . SER A 1 86 ? -0.403 -5.478 7.391 1.00 94.00 86 SER A N 1
ATOM 614 C CA . SER A 1 86 ? 0.342 -6.676 7.007 1.00 94.00 86 SER A CA 1
ATOM 615 C C . SER A 1 86 ? 0.837 -7.399 8.244 1.00 94.00 86 SER A C 1
ATOM 617 O O . SER A 1 86 ? 1.323 -6.768 9.186 1.00 94.00 86 SER A O 1
ATOM 619 N N . LYS A 1 87 ? 0.703 -8.727 8.253 1.00 92.38 87 LYS A N 1
ATOM 620 C CA . LYS A 1 87 ? 1.271 -9.561 9.308 1.00 92.38 87 LYS A CA 1
ATOM 621 C C . LYS A 1 87 ? 2.763 -9.678 9.068 1.00 92.38 87 LYS A C 1
ATOM 623 O O . LYS A 1 87 ? 3.171 -10.222 8.047 1.00 92.38 87 LYS A O 1
ATOM 628 N N . GLN A 1 88 ? 3.561 -9.227 10.022 1.00 80.19 88 GLN A N 1
ATOM 629 C CA . GLN A 1 88 ? 4.999 -9.453 9.996 1.00 80.19 88 GLN A CA 1
ATOM 630 C C . GLN A 1 88 ? 5.294 -10.700 10.834 1.00 80.19 88 GLN A C 1
ATOM 632 O O . GLN A 1 88 ? 4.876 -10.757 11.995 1.00 80.19 88 GLN A O 1
ATOM 637 N N . PRO A 1 89 ? 5.948 -11.726 10.280 1.00 69.56 89 PRO A N 1
ATOM 638 C CA . PRO A 1 89 ? 6.387 -12.855 11.075 1.00 69.56 89 PRO A CA 1
ATOM 639 C C . PRO A 1 89 ? 7.662 -12.504 11.840 1.00 69.56 89 PRO A C 1
ATOM 641 O O . PRO A 1 89 ? 8.475 -11.673 11.431 1.00 69.56 89 PRO A O 1
ATOM 644 N N . GLU A 1 90 ? 7.838 -13.168 12.972 1.00 60.03 90 GLU A N 1
ATOM 645 C CA . GLU A 1 90 ? 9.050 -13.067 13.764 1.00 60.03 90 GLU A CA 1
ATOM 646 C C . GLU A 1 90 ? 10.140 -13.900 13.071 1.00 60.03 90 GLU A C 1
ATOM 648 O O . GLU A 1 90 ? 10.038 -15.121 12.996 1.00 60.03 90 GLU A O 1
ATOM 653 N N . ASN A 1 91 ? 11.175 -13.240 12.542 1.00 61.62 91 ASN A N 1
ATOM 654 C CA . ASN A 1 91 ? 12.330 -13.856 11.867 1.00 61.62 91 ASN A CA 1
ATOM 655 C C . ASN A 1 91 ? 12.113 -14.428 10.450 1.00 61.62 91 ASN A C 1
ATOM 657 O O . ASN A 1 91 ? 12.972 -15.178 9.986 1.00 61.62 91 ASN A O 1
ATOM 661 N N . GLU A 1 92 ? 11.056 -14.058 9.718 1.00 63.47 92 GLU A N 1
ATOM 662 C CA . GLU A 1 92 ? 10.986 -14.369 8.277 1.00 63.47 92 GLU A CA 1
ATOM 663 C C . GLU A 1 92 ? 11.232 -13.135 7.407 1.00 63.47 92 GLU A C 1
ATOM 665 O O . GLU A 1 92 ? 11.000 -11.990 7.791 1.00 63.47 92 GLU A O 1
ATOM 670 N N . LEU A 1 93 ? 11.692 -13.386 6.181 1.00 60.22 93 LEU A N 1
ATOM 671 C CA . LEU A 1 93 ? 11.968 -12.354 5.183 1.00 60.22 93 LEU A CA 1
ATOM 672 C C . LEU A 1 93 ? 10.699 -11.824 4.485 1.00 60.22 93 LEU A C 1
ATOM 674 O O . LEU A 1 93 ? 10.817 -10.939 3.630 1.00 60.22 93 LEU A O 1
ATOM 678 N N . ARG A 1 94 ? 9.511 -12.377 4.773 1.00 68.69 94 ARG A N 1
ATOM 679 C CA . ARG A 1 94 ? 8.247 -12.045 4.094 1.00 68.69 94 ARG A CA 1
ATOM 680 C C . ARG A 1 94 ? 7.128 -11.750 5.085 1.00 68.69 94 ARG A C 1
ATOM 682 O O . ARG A 1 94 ? 7.043 -12.455 6.075 1.00 68.69 94 ARG A O 1
ATOM 689 N N . PRO A 1 95 ? 6.215 -10.805 4.813 1.00 73.31 95 PRO A N 1
ATOM 690 C CA . PRO A 1 95 ? 4.961 -10.726 5.551 1.00 73.31 95 PRO A CA 1
ATOM 691 C C . PRO A 1 95 ? 4.133 -12.005 5.359 1.00 73.31 95 PRO A C 1
ATOM 693 O O . PRO A 1 95 ? 4.015 -12.507 4.243 1.00 73.31 95 PRO A O 1
ATOM 696 N N . ALA A 1 96 ? 3.533 -12.514 6.434 1.00 79.06 96 ALA A N 1
ATOM 697 C CA . ALA A 1 96 ? 2.708 -13.725 6.405 1.00 79.06 96 ALA A CA 1
ATOM 698 C C . ALA A 1 96 ? 1.336 -13.495 5.742 1.00 79.06 96 ALA A C 1
ATOM 700 O O . ALA A 1 96 ? 0.631 -14.444 5.407 1.00 79.06 96 ALA A O 1
ATOM 701 N N . GLY A 1 97 ? 0.947 -12.235 5.550 1.00 89.81 97 GLY A N 1
ATOM 702 C CA . GLY A 1 97 ? -0.268 -11.858 4.842 1.00 89.81 97 GLY A CA 1
ATOM 703 C C . GLY A 1 97 ? -0.428 -10.347 4.765 1.00 89.81 97 GLY A C 1
ATOM 704 O O . GLY A 1 97 ? 0.058 -9.615 5.630 1.00 89.81 97 GLY A O 1
ATOM 705 N N . TYR A 1 98 ? -1.120 -9.900 3.727 1.00 93.12 98 TYR A N 1
ATOM 706 C CA . TYR A 1 98 ? -1.558 -8.528 3.520 1.00 93.12 98 TYR A CA 1
ATOM 707 C C . TYR A 1 98 ? -3.072 -8.493 3.589 1.00 93.12 98 TYR A C 1
ATOM 709 O O . TYR A 1 98 ? -3.744 -9.376 3.054 1.00 93.12 98 TYR A O 1
ATOM 717 N N . TYR A 1 99 ? -3.594 -7.454 4.219 1.00 96.50 99 TYR A N 1
ATOM 718 C CA . TYR A 1 99 ? -5.011 -7.303 4.471 1.00 96.50 99 TYR A CA 1
ATOM 719 C C . TYR A 1 99 ? -5.449 -5.887 4.127 1.00 96.50 99 TYR A C 1
ATOM 721 O O . TYR A 1 99 ? -4.689 -4.929 4.319 1.00 96.50 99 TYR A O 1
ATOM 729 N N . LYS A 1 100 ? -6.670 -5.765 3.618 1.00 97.25 100 LYS A N 1
ATOM 730 C CA . LYS A 1 100 ? -7.346 -4.481 3.453 1.00 97.25 100 LYS A CA 1
ATOM 731 C C . LYS A 1 100 ? -8.813 -4.615 3.831 1.00 97.25 100 LYS A C 1
ATOM 733 O O . LYS A 1 100 ? -9.404 -5.685 3.687 1.00 97.25 100 LYS A O 1
ATOM 738 N N . LEU A 1 101 ? -9.404 -3.523 4.284 1.00 97.94 101 LEU A N 1
ATOM 739 C CA . LEU A 1 101 ? -10.834 -3.431 4.540 1.00 97.94 101 LEU A CA 1
ATOM 740 C C . LEU A 1 101 ? -11.300 -2.015 4.228 1.00 97.94 101 LEU A C 1
ATOM 742 O O . LEU A 1 101 ? -10.567 -1.062 4.471 1.00 97.94 101 LEU A O 1
ATOM 746 N N . ASP A 1 102 ? -12.510 -1.911 3.698 1.00 97.94 102 ASP A N 1
ATOM 747 C CA . ASP A 1 102 ? -13.231 -0.667 3.452 1.00 97.94 102 ASP A CA 1
ATOM 748 C C . ASP A 1 102 ? -14.702 -0.948 3.762 1.00 97.94 102 ASP A C 1
ATOM 750 O O . ASP A 1 102 ? -15.330 -1.772 3.094 1.00 97.94 102 ASP A O 1
ATOM 754 N N . SER A 1 103 ? -15.218 -0.408 4.867 1.00 98.44 103 SER A N 1
ATOM 755 C CA . SER A 1 103 ? -16.542 -0.789 5.359 1.00 98.44 103 SER A CA 1
ATOM 756 C C . SER A 1 103 ? -17.247 0.326 6.109 1.00 98.44 103 SER A C 1
ATOM 758 O O . SER A 1 103 ? -16.677 1.045 6.931 1.00 98.44 103 SER A O 1
ATOM 760 N N . VAL A 1 104 ? -18.561 0.368 5.912 1.00 98.25 104 VAL A N 1
ATOM 761 C CA . VAL A 1 104 ? -19.484 1.176 6.707 1.00 98.25 104 VAL A CA 1
ATOM 762 C C . VAL A 1 104 ? -19.606 0.590 8.117 1.00 98.25 104 VAL A C 1
ATOM 764 O O . VAL A 1 104 ? -19.646 -0.630 8.300 1.00 98.25 104 VAL A O 1
ATOM 767 N N . ILE A 1 105 ? -19.686 1.473 9.110 1.00 98.38 105 ILE A N 1
ATOM 768 C CA . ILE A 1 105 ? -20.049 1.161 10.494 1.00 98.38 105 ILE A CA 1
ATOM 769 C C . ILE A 1 105 ? -21.500 1.607 10.692 1.00 98.38 105 ILE A C 1
ATOM 771 O O . ILE A 1 105 ? -21.848 2.733 10.335 1.00 98.38 105 ILE A O 1
ATOM 775 N N . ASP A 1 106 ? -22.346 0.752 11.275 1.00 98.19 106 ASP A N 1
ATOM 776 C CA . ASP A 1 106 ? -23.702 1.155 11.666 1.00 98.19 106 ASP A CA 1
ATOM 777 C C . ASP A 1 106 ? -23.616 2.199 12.787 1.00 98.19 106 ASP A C 1
ATOM 779 O O . ASP A 1 106 ? -23.451 1.871 13.965 1.00 98.19 106 ASP A O 1
ATOM 783 N N . SER A 1 107 ? -23.694 3.472 12.400 1.00 97.25 107 SER A N 1
ATOM 784 C CA . SER A 1 107 ? -23.500 4.597 13.309 1.00 97.25 107 SER A CA 1
ATOM 785 C C . SER A 1 107 ? -24.595 4.695 14.368 1.00 97.25 107 SER A C 1
ATOM 787 O O . SER A 1 107 ? -24.308 5.133 15.477 1.00 97.25 107 SER A O 1
ATOM 789 N N . LYS A 1 108 ? -25.820 4.227 14.083 1.00 97.00 108 LYS A N 1
ATOM 790 C CA . LYS A 1 108 ? -26.915 4.220 15.065 1.00 97.00 108 LYS A CA 1
ATOM 791 C C . LYS A 1 108 ? -26.638 3.205 16.166 1.00 97.00 108 LYS A C 1
ATOM 793 O O . LYS A 1 108 ? -26.766 3.521 17.345 1.00 97.00 108 LYS A O 1
ATOM 798 N N . ILE A 1 109 ? -26.217 1.996 15.794 1.00 97.56 109 ILE A N 1
ATOM 799 C CA . ILE A 1 109 ? -25.830 0.973 16.773 1.00 97.56 109 ILE A CA 1
ATOM 800 C C . ILE A 1 109 ? -24.550 1.395 17.508 1.00 97.56 109 ILE A C 1
ATOM 802 O O . ILE A 1 109 ? -24.433 1.170 18.713 1.00 97.56 109 ILE A O 1
ATOM 806 N N . ALA A 1 110 ? -23.589 2.011 16.815 1.00 97.50 110 ALA A N 1
ATOM 807 C CA . ALA A 1 110 ? -22.367 2.515 17.436 1.00 97.50 110 ALA A CA 1
ATOM 808 C C . ALA A 1 110 ? -22.669 3.587 18.497 1.00 97.50 110 ALA A C 1
ATOM 810 O O . ALA A 1 110 ? -22.153 3.492 19.608 1.00 97.50 110 ALA A O 1
ATOM 811 N N . GLU A 1 111 ? -23.540 4.551 18.191 1.00 96.44 111 GLU A N 1
ATOM 812 C CA . GLU A 1 111 ? -24.003 5.579 19.129 1.00 96.44 111 GLU A CA 1
ATOM 813 C C . GLU A 1 111 ? -24.658 4.959 20.365 1.00 96.44 111 GLU A C 1
ATOM 815 O O . GLU A 1 111 ? -24.196 5.191 21.482 1.00 96.44 111 GLU A O 1
ATOM 820 N N . GLN A 1 112 ? -25.628 4.062 20.170 1.00 96.00 112 GLN A N 1
ATOM 821 C CA . GLN A 1 112 ? -26.305 3.367 21.270 1.00 96.00 112 GLN A CA 1
ATOM 822 C C . GLN A 1 112 ? -25.329 2.591 22.166 1.00 96.00 112 GLN A C 1
ATOM 824 O O . GLN A 1 112 ? -25.461 2.591 23.393 1.00 96.00 112 GLN A O 1
ATOM 829 N N . LYS A 1 113 ? -24.320 1.936 21.580 1.00 97.12 113 LYS A N 1
ATOM 830 C CA . LYS A 1 113 ? -23.269 1.235 22.332 1.00 97.12 113 LYS A CA 1
ATOM 831 C C . LYS A 1 113 ? -22.420 2.197 23.159 1.00 97.12 113 LYS A C 1
ATOM 833 O O . LYS A 1 113 ? -22.127 1.903 24.318 1.00 97.12 113 LYS A O 1
ATOM 838 N N . ILE A 1 114 ? -22.033 3.337 22.591 1.00 94.88 114 ILE A N 1
ATOM 839 C CA . ILE A 1 114 ? -21.244 4.345 23.307 1.00 94.88 114 ILE A CA 1
ATOM 840 C C . ILE A 1 114 ? -22.057 4.940 24.462 1.00 94.88 114 ILE A C 1
ATOM 842 O O . ILE A 1 114 ? -21.543 5.042 25.577 1.00 94.88 114 ILE A O 1
ATOM 846 N N . GLU A 1 115 ? -23.324 5.282 24.229 1.00 92.69 115 GLU A N 1
ATOM 847 C CA . GLU A 1 115 ? -24.233 5.778 25.267 1.00 92.69 115 GLU A CA 1
ATOM 848 C C . GLU A 1 115 ? -24.428 4.754 26.386 1.00 92.69 115 GLU A C 1
ATOM 850 O O . GLU A 1 115 ? -24.359 5.101 27.566 1.00 92.69 115 GLU A O 1
ATOM 855 N N . THR A 1 116 ? -24.594 3.478 26.028 1.00 94.19 116 THR A N 1
ATOM 856 C CA . THR A 1 116 ? -24.687 2.378 26.999 1.00 94.19 116 THR A CA 1
ATOM 857 C C . THR A 1 116 ? -23.436 2.334 27.874 1.00 94.19 116 THR A C 1
ATOM 859 O O . THR A 1 116 ? -23.543 2.318 29.098 1.00 94.19 116 THR A O 1
ATOM 862 N N . LEU A 1 117 ? -22.239 2.412 27.278 1.00 93.12 117 LEU A N 1
ATOM 863 C CA . LEU A 1 117 ? -20.986 2.436 28.034 1.00 93.12 117 LEU A CA 1
ATOM 864 C C . LEU A 1 117 ? -20.853 3.679 28.928 1.00 93.12 117 LEU A C 1
ATOM 866 O O . LEU A 1 117 ? -20.415 3.553 30.071 1.00 93.12 117 LEU A O 1
ATOM 870 N N . LYS A 1 118 ? -21.233 4.864 28.431 1.00 89.50 118 LYS A N 1
ATOM 871 C CA . LYS A 1 118 ? -21.185 6.136 29.181 1.00 89.50 118 LYS A CA 1
ATOM 872 C C . LYS A 1 118 ? -22.069 6.064 30.425 1.00 89.50 118 LYS A C 1
ATOM 874 O O . LYS A 1 118 ? -21.668 6.489 31.505 1.00 89.50 118 LYS A O 1
ATOM 879 N N . ASN A 1 119 ? -23.255 5.480 30.278 1.00 90.12 119 ASN A N 1
ATOM 880 C CA . ASN A 1 119 ? -24.271 5.440 31.325 1.00 90.12 119 ASN A CA 1
ATOM 881 C C . ASN A 1 119 ? -24.127 4.247 32.283 1.00 90.12 119 ASN A C 1
ATOM 883 O O . ASN A 1 119 ? -24.778 4.231 33.337 1.00 90.12 119 ASN A O 1
ATOM 887 N N . ALA A 1 120 ? -23.266 3.277 31.953 1.00 91.25 120 ALA A N 1
ATOM 888 C CA . ALA A 1 120 ? -23.146 2.023 32.684 1.00 91.25 120 ALA A CA 1
ATOM 889 C C . ALA A 1 120 ? -22.593 2.157 34.100 1.00 91.25 120 ALA A C 1
ATOM 891 O O . ALA A 1 120 ? -23.035 1.414 34.978 1.00 91.25 120 ALA A O 1
ATOM 892 N N . TYR A 1 121 ? -21.648 3.067 34.332 1.00 88.75 121 TYR A N 1
ATOM 893 C CA . TYR A 1 121 ? -20.967 3.185 35.621 1.00 88.75 121 TYR A CA 1
ATOM 894 C C . TYR A 1 121 ? -21.794 3.966 36.649 1.00 88.75 121 TYR A C 1
ATOM 896 O O . TYR A 1 121 ? -22.557 4.870 36.298 1.00 88.75 121 TYR A O 1
ATOM 904 N N . VAL A 1 122 ? -21.641 3.612 37.928 1.00 84.50 122 VAL A N 1
ATOM 905 C CA . VAL A 1 122 ? -22.276 4.299 39.067 1.00 84.50 122 VAL A CA 1
ATOM 906 C C . VAL A 1 122 ? -21.747 5.728 39.190 1.00 84.50 122 VAL A C 1
ATOM 908 O O . VAL A 1 122 ? -22.542 6.666 39.226 1.00 84.50 122 VAL A O 1
ATOM 911 N N . SER A 1 123 ? -20.425 5.884 39.171 1.00 77.69 123 SER A N 1
ATOM 912 C CA . SER A 1 123 ? -19.719 7.164 39.149 1.00 77.69 123 SER A CA 1
ATOM 913 C C . SER A 1 123 ? -18.775 7.195 37.952 1.00 77.69 123 SER A C 1
ATOM 915 O O . SER A 1 123 ? -17.828 6.415 37.888 1.00 77.69 123 SER A O 1
ATOM 917 N N . PHE A 1 124 ? -19.030 8.080 36.990 1.00 70.94 124 PHE A N 1
ATOM 918 C CA . PHE A 1 124 ? -18.170 8.249 35.823 1.00 70.94 124 PHE A CA 1
ATOM 919 C C . PHE A 1 124 ? -17.692 9.695 35.727 1.00 70.94 124 PHE A C 1
ATOM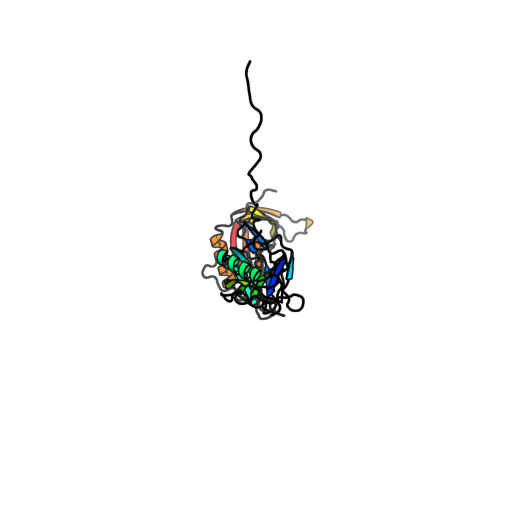 921 O O . PHE A 1 124 ? -18.498 10.596 35.515 1.00 70.94 124 PHE A O 1
ATOM 928 N N . GLU A 1 125 ? -16.386 9.913 35.891 1.00 71.94 125 GLU A N 1
ATOM 929 C CA . GLU A 1 125 ? -15.802 11.262 35.982 1.00 71.94 125 GLU A CA 1
ATOM 930 C C . GLU A 1 125 ? -14.941 11.656 34.771 1.00 71.94 125 GLU A C 1
ATOM 932 O O . GLU A 1 125 ? -14.462 12.786 34.699 1.00 71.94 125 GLU A O 1
ATOM 937 N N . LYS A 1 126 ? -14.721 10.761 33.796 1.00 75.19 126 LYS A N 1
ATOM 938 C CA . LYS A 1 126 ? -13.858 11.076 32.646 1.00 75.19 126 LYS A CA 1
ATOM 939 C C . LYS A 1 126 ? -14.595 11.858 31.567 1.00 75.19 126 LYS A C 1
ATOM 941 O O . LYS A 1 126 ? -15.641 11.449 31.079 1.00 75.19 126 LYS A O 1
ATOM 946 N N . ASP A 1 127 ? -13.964 12.930 31.108 1.00 77.19 127 ASP A N 1
ATOM 947 C CA . ASP A 1 127 ? -14.446 13.793 30.025 1.00 77.19 127 ASP A CA 1
ATOM 948 C C . ASP A 1 127 ? -13.876 13.405 28.644 1.00 77.19 127 ASP A C 1
ATOM 950 O O . ASP A 1 127 ? -13.992 14.155 27.670 1.00 77.19 127 ASP A O 1
ATOM 954 N N . TYR A 1 128 ? -13.200 12.257 28.546 1.00 85.00 128 TYR A N 1
ATOM 955 C CA . TYR A 1 128 ? -12.554 11.807 27.319 1.00 85.00 128 TYR A CA 1
ATOM 956 C C . TYR A 1 128 ? -12.726 10.313 27.089 1.00 85.00 128 TYR A C 1
ATOM 9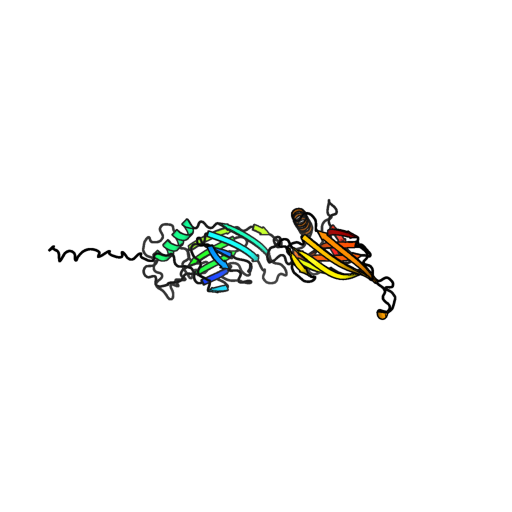58 O O . TYR A 1 128 ? -12.740 9.512 28.022 1.00 85.00 128 TYR A O 1
ATOM 966 N N . ALA A 1 129 ? -12.763 9.938 25.814 1.00 92.50 129 ALA A N 1
ATOM 967 C CA . ALA A 1 129 ? -12.758 8.553 25.375 1.00 92.50 129 ALA A CA 1
ATOM 968 C C . ALA A 1 129 ? -11.551 8.224 24.495 1.00 92.50 129 ALA A C 1
ATOM 970 O O . ALA A 1 129 ? -10.805 9.102 24.049 1.00 92.50 129 ALA A O 1
ATOM 971 N N . THR A 1 130 ? -11.370 6.931 24.257 1.00 95.50 130 THR A N 1
ATOM 972 C CA . THR A 1 130 ? -10.374 6.365 23.356 1.00 95.50 130 THR A CA 1
ATOM 973 C C . THR A 1 130 ? -11.051 5.437 22.355 1.00 95.50 130 THR A C 1
ATOM 975 O O . THR A 1 130 ? -11.831 4.568 22.748 1.00 95.50 130 THR A O 1
ATOM 978 N N . VAL A 1 131 ? -10.690 5.577 21.083 1.00 97.50 131 VAL A N 1
ATOM 979 C CA . VAL A 1 131 ? -11.000 4.593 20.037 1.00 97.50 131 VAL A CA 1
ATOM 980 C C . VAL A 1 131 ? -9.778 3.706 19.824 1.00 97.50 131 VAL A C 1
ATOM 982 O O . VAL A 1 131 ? -8.649 4.196 19.804 1.00 97.50 131 VAL A O 1
ATOM 985 N N . GLN A 1 132 ? -9.982 2.396 19.717 1.00 97.69 132 GLN A N 1
ATOM 986 C CA . GLN A 1 132 ? -8.902 1.417 19.616 1.00 97.69 132 GLN A CA 1
ATOM 987 C C . GLN A 1 132 ? -9.145 0.506 18.414 1.00 97.69 132 GLN A C 1
ATOM 989 O O . GLN A 1 132 ? -10.156 -0.192 18.360 1.00 97.69 132 GLN A O 1
ATOM 994 N N . ILE A 1 133 ? -8.211 0.508 17.467 1.00 98.12 133 ILE A N 1
ATOM 995 C CA . ILE A 1 133 ? -8.150 -0.455 16.372 1.00 98.12 133 ILE A CA 1
ATOM 996 C C . ILE A 1 133 ? -7.416 -1.702 16.852 1.00 98.12 133 ILE A C 1
ATOM 998 O O . ILE A 1 133 ? -6.310 -1.618 17.394 1.00 98.12 133 ILE A O 1
ATOM 1002 N N . VAL A 1 134 ? -8.023 -2.862 16.623 1.00 98.00 134 VAL A N 1
ATOM 1003 C CA . VAL A 1 134 ? -7.404 -4.163 16.880 1.00 98.00 134 VAL A CA 1
ATOM 1004 C C . VAL A 1 134 ? -7.430 -4.979 15.605 1.00 98.00 134 VAL A C 1
ATOM 1006 O O . VAL A 1 134 ? -8.502 -5.220 15.055 1.00 98.00 134 VAL A O 1
ATOM 1009 N N . VAL A 1 135 ? -6.260 -5.422 15.155 1.00 97.25 135 VAL A N 1
ATOM 1010 C CA . VAL A 1 135 ? -6.138 -6.344 14.022 1.00 97.25 135 VAL A CA 1
ATOM 1011 C C . VAL A 1 135 ? -5.721 -7.738 14.489 1.00 97.25 135 VAL A C 1
ATOM 1013 O O . VAL A 1 135 ? -4.918 -7.893 15.413 1.00 97.25 135 VAL A O 1
ATOM 1016 N N . ASN A 1 136 ? -6.283 -8.757 13.844 1.00 95.69 136 ASN A N 1
ATOM 1017 C CA . ASN A 1 136 ? -5.916 -10.160 14.008 1.00 95.69 136 ASN A CA 1
ATOM 1018 C C . ASN A 1 136 ? -6.203 -10.917 12.706 1.00 95.69 136 ASN A C 1
ATOM 1020 O O . ASN A 1 136 ? -7.357 -11.190 12.375 1.00 95.69 136 ASN A O 1
ATOM 1024 N N . LYS A 1 137 ? -5.151 -11.271 11.969 1.00 94.19 137 LYS A N 1
ATOM 1025 C CA . LYS A 1 137 ? -5.211 -11.817 10.608 1.00 94.19 137 LYS A CA 1
ATOM 1026 C C . LYS A 1 137 ? -6.079 -10.917 9.729 1.00 94.19 137 LYS A C 1
ATOM 1028 O O . LYS A 1 137 ? -5.815 -9.725 9.686 1.00 94.19 137 LYS A O 1
ATOM 1033 N N . SER A 1 138 ? -7.101 -11.451 9.066 1.00 96.25 138 SER A N 1
ATOM 1034 C CA . SER A 1 138 ? -8.063 -10.678 8.277 1.00 96.25 138 SER A CA 1
ATOM 1035 C C . SER A 1 138 ? -9.076 -9.912 9.130 1.00 96.25 138 SER A C 1
ATOM 1037 O O . SER A 1 138 ? -9.776 -9.063 8.597 1.00 96.25 138 SER A O 1
ATOM 1039 N N . ASN A 1 139 ? -9.185 -10.154 10.437 1.00 97.69 139 ASN A N 1
ATOM 1040 C CA . ASN A 1 139 ? -10.174 -9.471 11.263 1.00 97.69 139 ASN A CA 1
ATOM 1041 C C . ASN A 1 139 ? -9.683 -8.096 11.732 1.00 97.69 139 ASN A C 1
ATOM 1043 O O . ASN A 1 139 ? -8.565 -7.962 12.238 1.00 97.69 139 ASN A O 1
ATOM 1047 N N . LEU A 1 140 ? -10.562 -7.102 11.624 1.00 98.31 140 LEU A N 1
ATOM 1048 C CA . LEU A 1 140 ? -10.400 -5.773 12.199 1.00 98.31 140 LEU A CA 1
ATOM 1049 C C . LEU A 1 140 ? -11.553 -5.487 13.161 1.00 98.31 140 LEU A C 1
ATOM 1051 O O . LEU A 1 140 ? -12.720 -5.711 12.832 1.00 98.31 140 LEU A O 1
ATOM 1055 N N . GLN A 1 141 ? -11.230 -4.946 14.335 1.00 98.38 141 GLN A N 1
ATOM 1056 C CA . GLN A 1 141 ? -12.202 -4.444 15.302 1.00 98.38 141 GLN A CA 1
ATOM 1057 C C . GLN A 1 141 ? -11.969 -2.969 15.613 1.00 98.38 141 GLN A C 1
ATOM 1059 O O . GLN A 1 141 ? -10.833 -2.537 15.808 1.00 98.38 141 GLN A O 1
ATOM 1064 N N . VAL A 1 142 ? -13.069 -2.224 15.723 1.00 98.44 142 VAL A N 1
ATOM 1065 C CA . VAL A 1 142 ? -13.089 -0.862 16.264 1.00 98.44 142 VAL A CA 1
ATOM 1066 C C . VAL A 1 142 ? -13.723 -0.927 17.644 1.00 98.44 142 VAL A C 1
ATOM 1068 O O . VAL A 1 142 ? -14.914 -1.222 17.779 1.00 98.44 142 VAL A O 1
ATOM 1071 N N . LEU A 1 143 ? -12.928 -0.660 18.673 1.00 98.44 143 LEU A N 1
ATOM 1072 C CA . LEU A 1 143 ? -13.370 -0.626 20.061 1.00 98.44 143 LEU A CA 1
ATOM 1073 C C . LEU A 1 143 ? -13.471 0.816 20.545 1.00 98.44 143 LEU A C 1
ATOM 1075 O O . LEU A 1 143 ? -12.691 1.678 20.139 1.00 98.44 143 LEU A O 1
ATOM 1079 N N . TYR A 1 144 ? -14.394 1.060 21.466 1.00 97.00 144 TYR A N 1
ATOM 1080 C CA . TYR A 1 144 ? -14.518 2.337 22.155 1.00 97.00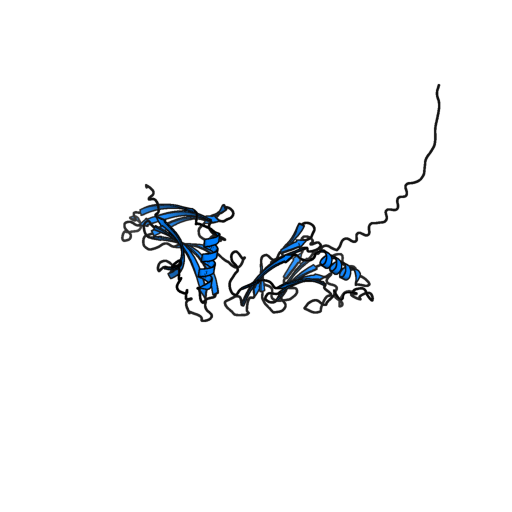 144 TYR A CA 1
ATOM 1081 C C . TYR A 1 144 ? -14.484 2.122 23.661 1.00 97.00 144 TYR A C 1
ATOM 1083 O O . TYR A 1 144 ? -15.112 1.203 24.190 1.00 97.00 144 TYR A O 1
ATOM 1091 N N . THR A 1 145 ? -13.732 2.969 24.358 1.00 95.19 145 THR A N 1
ATOM 1092 C CA . THR A 1 145 ? -13.573 2.873 25.805 1.00 95.19 145 THR A CA 1
ATOM 1093 C C . THR A 1 145 ? -13.325 4.224 26.452 1.00 95.19 145 THR A C 1
ATOM 1095 O O . THR A 1 145 ? -12.655 5.095 25.901 1.00 95.19 145 THR A O 1
ATOM 1098 N N . PHE A 1 146 ? -13.784 4.358 27.690 1.00 91.75 146 PHE A N 1
ATOM 1099 C CA . PHE A 1 146 ? -13.398 5.448 28.578 1.00 91.75 146 PHE A CA 1
ATOM 1100 C C . PHE A 1 146 ? -12.154 5.127 29.420 1.00 91.75 146 PHE A C 1
ATOM 1102 O O . PHE A 1 146 ? -11.778 5.899 30.298 1.00 91.75 146 PHE A O 1
ATOM 1109 N N . LYS A 1 147 ? -11.502 3.981 29.169 1.00 86.56 147 LYS A N 1
ATOM 1110 C CA . LYS A 1 147 ? -10.343 3.496 29.929 1.00 86.56 147 LYS A CA 1
ATOM 1111 C C . LYS A 1 147 ? -10.610 3.459 31.438 1.00 86.56 147 LYS A C 1
ATOM 1113 O O . LYS A 1 147 ? -9.776 3.921 32.212 1.00 86.56 147 LYS A O 1
ATOM 1118 N N . CYS A 1 148 ? -11.772 2.949 31.853 1.00 84.06 148 CYS A N 1
ATOM 1119 C CA . CYS A 1 148 ? -12.044 2.755 33.274 1.00 84.06 148 CYS A CA 1
ATOM 1120 C C . CYS A 1 148 ? -11.198 1.589 33.797 1.00 84.06 148 CYS A C 1
ATOM 1122 O O . CYS A 1 148 ? -11.422 0.441 33.401 1.00 84.06 148 CYS A O 1
ATOM 1124 N N . PHE A 1 149 ? -10.205 1.883 34.636 1.00 81.50 149 PHE A N 1
ATOM 1125 C CA . PHE A 1 149 ? -9.324 0.867 35.215 1.00 81.50 149 PHE A CA 1
ATOM 1126 C C . PHE A 1 149 ? -9.738 0.593 36.659 1.00 81.50 149 PHE A C 1
ATOM 1128 O O . PHE A 1 149 ? -9.489 1.421 37.531 1.00 81.50 149 PHE A O 1
ATOM 1135 N N . THR A 1 150 ? -10.279 -0.597 36.937 1.00 75.31 150 THR A N 1
ATOM 1136 C CA . THR A 1 150 ? -10.791 -0.988 38.272 1.00 75.31 150 THR A CA 1
ATOM 1137 C C . THR A 1 150 ? -9.762 -0.876 39.400 1.00 75.31 150 THR A C 1
ATOM 1139 O O . THR A 1 150 ? -10.126 -0.785 40.564 1.00 75.31 150 THR A O 1
ATOM 1142 N N . VAL A 1 151 ? -8.467 -0.884 39.072 1.00 75.44 151 VAL A N 1
ATOM 1143 C CA . VAL A 1 151 ? -7.369 -0.717 40.039 1.00 75.44 151 VAL A CA 1
ATOM 1144 C C . VAL A 1 151 ? -7.238 0.734 40.527 1.00 75.44 151 VAL A C 1
ATOM 1146 O O . VAL A 1 151 ? -6.636 0.977 41.569 1.00 75.44 151 VAL A O 1
ATOM 1149 N N . ARG A 1 152 ? -7.749 1.712 39.769 1.00 77.81 152 ARG A N 1
ATOM 1150 C CA . ARG A 1 152 ? -7.577 3.152 40.034 1.00 77.81 152 ARG A CA 1
ATOM 1151 C C . ARG A 1 152 ? -8.893 3.917 40.161 1.00 77.81 152 ARG A C 1
ATOM 1153 O O . ARG A 1 152 ? -8.883 5.022 40.688 1.00 77.81 152 ARG A O 1
ATOM 1160 N N . GLU A 1 153 ? -9.984 3.362 39.648 1.00 81.44 153 GLU A N 1
ATOM 1161 C CA . GLU A 1 153 ? -11.266 4.042 39.457 1.00 81.44 153 GLU A CA 1
ATOM 1162 C C . GLU A 1 153 ? -12.419 3.120 39.867 1.00 81.44 153 GLU A C 1
ATOM 1164 O O . GLU A 1 153 ? -12.324 1.895 39.734 1.00 81.44 153 GLU A O 1
ATOM 1169 N N . ASP A 1 154 ? -13.527 3.705 40.329 1.00 83.25 154 ASP A N 1
ATOM 1170 C CA . ASP A 1 154 ? -14.758 2.953 40.564 1.00 83.25 154 ASP A CA 1
ATOM 1171 C C . ASP A 1 154 ? -15.471 2.673 39.234 1.00 83.25 154 ASP A C 1
ATOM 1173 O O . ASP A 1 154 ? -16.265 3.467 38.733 1.00 83.25 154 ASP A O 1
ATOM 1177 N N . CYS A 1 155 ? -15.173 1.509 38.660 1.00 84.81 155 CYS A N 1
ATOM 1178 C CA . CYS A 1 155 ? -15.829 1.012 37.452 1.00 84.81 155 CYS A CA 1
ATOM 1179 C C . CYS A 1 155 ? -17.065 0.152 37.762 1.00 84.81 155 CYS A C 1
ATOM 1181 O O . CYS A 1 155 ? -17.465 -0.669 36.931 1.00 84.81 155 CYS A O 1
ATOM 1183 N N . SER A 1 156 ? -17.660 0.283 38.955 1.00 87.81 156 SER A N 1
ATOM 1184 C CA . SER A 1 156 ? -18.874 -0.450 39.316 1.00 87.81 156 SER A CA 1
ATOM 1185 C C . SER A 1 156 ? -20.010 -0.089 38.367 1.00 87.81 156 SER A C 1
ATOM 1187 O O . SER A 1 156 ? -20.314 1.085 38.144 1.00 87.81 156 SER A O 1
ATOM 1189 N N . LYS A 1 157 ? -20.652 -1.111 37.796 1.00 89.56 157 LYS A N 1
ATOM 1190 C CA . LYS A 1 157 ? -21.777 -0.933 36.874 1.00 89.56 157 LYS A CA 1
ATOM 1191 C C . LYS A 1 157 ? -23.091 -0.862 37.647 1.00 89.56 157 LYS A C 1
ATOM 1193 O O . LYS A 1 157 ? -23.321 -1.647 38.566 1.00 89.56 157 LYS A O 1
ATOM 1198 N N . LYS A 1 158 ? -23.975 0.051 37.248 1.00 92.69 158 LYS A N 1
ATOM 1199 C CA . LYS A 1 158 ? -25.369 0.091 37.709 1.00 92.69 158 LYS A CA 1
ATOM 1200 C C . LYS A 1 158 ? -26.068 -1.213 37.312 1.00 92.69 158 LYS A C 1
ATOM 1202 O O . LYS A 1 158 ? -25.852 -1.736 36.220 1.00 92.69 158 LYS A O 1
ATOM 1207 N N . ALA A 1 159 ? -26.925 -1.736 38.184 1.00 90.56 159 ALA A N 1
ATOM 1208 C CA . ALA A 1 159 ? -27.703 -2.929 37.868 1.00 90.56 159 ALA A CA 1
ATOM 1209 C C . ALA A 1 159 ? -28.590 -2.682 36.632 1.00 90.56 159 ALA A C 1
ATOM 1211 O O . ALA A 1 159 ? -29.271 -1.662 36.552 1.00 90.56 159 ALA A O 1
ATOM 1212 N N . GLY A 1 160 ? -28.570 -3.612 35.672 1.00 90.56 160 GLY A N 1
ATOM 1213 C CA . GLY A 1 160 ? -29.383 -3.530 34.454 1.00 90.56 160 GLY A CA 1
ATOM 1214 C C . GLY A 1 160 ? -28.947 -2.467 33.438 1.00 90.56 160 GLY A C 1
ATOM 1215 O O . GLY A 1 160 ? -29.709 -2.184 32.520 1.00 90.56 160 GLY A O 1
ATOM 1216 N N . SER A 1 161 ? -27.754 -1.877 33.573 1.00 91.81 161 SER A N 1
ATOM 1217 C CA . SER A 1 161 ? -27.305 -0.799 32.680 1.00 91.81 161 SER A CA 1
ATOM 1218 C C . SER A 1 161 ? -26.841 -1.245 31.294 1.00 91.81 161 SER A C 1
ATOM 1220 O O . SER A 1 161 ? -26.719 -0.411 30.405 1.00 91.81 161 SER A O 1
ATOM 1222 N N . ASP A 1 162 ? -26.622 -2.545 31.098 1.00 95.12 162 ASP A N 1
ATOM 1223 C CA . ASP A 1 162 ? -26.264 -3.143 29.812 1.00 95.12 162 ASP A CA 1
ATOM 1224 C C . ASP A 1 162 ? -27.236 -4.282 29.455 1.00 95.12 162 ASP A C 1
ATOM 1226 O O . ASP A 1 162 ? -26.881 -5.461 29.529 1.00 95.12 162 ASP A O 1
ATOM 1230 N N . PRO A 1 163 ? -28.498 -3.960 29.117 1.00 93.38 163 PRO A N 1
ATOM 1231 C CA . PRO A 1 163 ? -29.516 -4.968 28.823 1.00 93.38 163 PRO A CA 1
ATOM 1232 C C . PRO A 1 163 ? -29.202 -5.789 27.563 1.00 93.38 163 PRO A C 1
ATOM 1234 O O . PRO A 1 163 ? -29.706 -6.899 27.420 1.00 93.38 163 PRO A O 1
ATOM 1237 N N . ASN A 1 164 ? -28.365 -5.258 26.665 1.00 96.25 164 ASN A N 1
ATOM 1238 C CA . ASN A 1 164 ? -27.993 -5.900 25.404 1.00 96.25 164 ASN A CA 1
ATOM 1239 C C . ASN A 1 164 ? -26.673 -6.687 25.486 1.00 96.25 164 ASN A C 1
ATOM 1241 O O . ASN A 1 164 ? -26.292 -7.328 24.506 1.00 96.25 164 ASN A O 1
ATOM 1245 N N . GLY A 1 165 ? -25.962 -6.631 26.618 1.00 96.12 165 GLY A N 1
ATOM 1246 C CA . GLY A 1 165 ? -24.658 -7.279 26.786 1.00 96.12 165 GLY A CA 1
ATOM 1247 C C . GLY A 1 165 ? -23.574 -6.720 25.858 1.00 96.12 165 GLY A C 1
ATOM 1248 O O . GLY A 1 165 ? -22.710 -7.464 25.395 1.00 96.12 165 GLY A O 1
ATOM 1249 N N . TRP A 1 166 ? -23.639 -5.431 25.520 1.00 97.56 166 TRP A N 1
ATOM 1250 C CA . TRP A 1 166 ? -22.695 -4.781 24.611 1.00 97.56 166 TRP A CA 1
ATOM 1251 C C . TRP A 1 166 ? -21.346 -4.466 25.253 1.00 97.56 166 TRP A C 1
ATOM 1253 O O . TRP A 1 166 ? -20.350 -4.336 24.535 1.00 97.56 166 TRP A O 1
ATOM 1263 N N . ILE A 1 167 ? -21.299 -4.319 26.577 1.00 96.62 167 ILE A N 1
ATOM 1264 C CA . ILE A 1 167 ? -20.087 -3.964 27.303 1.00 96.62 167 ILE A CA 1
ATOM 1265 C C . ILE A 1 167 ? -19.311 -5.231 27.637 1.00 96.62 167 ILE A C 1
ATOM 1267 O O . ILE A 1 167 ? -19.666 -5.996 28.535 1.00 96.62 167 ILE A O 1
ATOM 1271 N N . VAL A 1 168 ? -18.175 -5.396 26.971 1.00 96.31 168 VAL A N 1
ATOM 1272 C CA . VAL A 1 168 ? -17.264 -6.526 27.158 1.00 96.31 168 VAL A CA 1
ATOM 1273 C C . VAL A 1 168 ? -15.939 -6.057 27.749 1.00 96.31 168 VAL A C 1
ATOM 1275 O O . VAL A 1 168 ? -15.645 -4.862 27.802 1.00 96.31 168 VAL A O 1
ATOM 1278 N N . LYS A 1 169 ? -15.112 -6.996 28.209 1.00 94.88 169 LYS A N 1
ATOM 1279 C CA . LYS A 1 169 ? -13.729 -6.673 28.569 1.00 94.88 169 LYS A CA 1
ATOM 1280 C C . LYS A 1 169 ? -12.886 -6.471 27.316 1.00 94.88 169 LYS A C 1
ATOM 1282 O O . LYS A 1 169 ? -13.076 -7.156 26.314 1.00 94.88 169 LYS A O 1
ATOM 1287 N N . SER A 1 170 ? -11.937 -5.540 27.392 1.00 95.31 170 SER A N 1
ATOM 1288 C CA . SER A 1 170 ? -10.886 -5.384 26.391 1.00 95.31 170 SER A CA 1
ATOM 1289 C C . SER A 1 170 ? -10.132 -6.704 26.185 1.00 95.31 170 SER A C 1
ATOM 1291 O O . SER A 1 170 ? -10.082 -7.519 27.107 1.00 95.31 170 SER A O 1
ATOM 1293 N N . PRO A 1 171 ? -9.462 -6.908 25.038 1.00 95.25 171 PRO A N 1
ATOM 1294 C CA . PRO A 1 171 ? -8.653 -8.102 24.787 1.00 95.25 171 PRO A CA 1
ATOM 1295 C C . PRO A 1 171 ? -7.658 -8.491 25.894 1.00 95.25 171 PRO A C 1
ATOM 1297 O O . PRO A 1 171 ? -7.420 -9.671 26.116 1.00 95.25 171 PRO A O 1
ATOM 1300 N N . ASN A 1 172 ? -7.102 -7.520 26.628 1.00 92.19 172 ASN A N 1
ATOM 1301 C CA . ASN A 1 172 ? -6.214 -7.774 27.772 1.00 92.19 172 ASN A CA 1
ATOM 1302 C C . ASN A 1 172 ? -6.933 -7.860 29.140 1.00 92.19 172 ASN A C 1
ATOM 1304 O O . ASN A 1 172 ? -6.273 -7.881 30.175 1.00 92.19 172 ASN A O 1
ATOM 1308 N N . GLY A 1 173 ? -8.266 -7.813 29.173 1.00 91.62 173 GLY A N 1
ATOM 1309 C CA . GLY A 1 173 ? -9.087 -7.894 30.385 1.00 91.62 173 GLY A CA 1
ATOM 1310 C C . GLY A 1 173 ? -9.125 -6.640 31.270 1.00 91.62 173 GLY A C 1
ATOM 1311 O O . GLY A 1 173 ? -9.861 -6.621 32.254 1.00 91.62 173 GLY A O 1
ATOM 1312 N N . SER A 1 174 ? -8.345 -5.600 30.955 1.00 88.75 174 SER A N 1
ATOM 1313 C CA . SER A 1 174 ? -8.067 -4.496 31.890 1.00 88.75 174 SER A CA 1
ATOM 1314 C C . SER A 1 174 ? -9.127 -3.393 31.957 1.00 88.75 174 SER A C 1
ATOM 1316 O O . SER A 1 174 ? -9.230 -2.719 32.981 1.00 88.75 174 SER A O 1
ATOM 1318 N N . THR A 1 175 ? -9.915 -3.199 30.899 1.00 91.62 175 THR A N 1
ATOM 1319 C CA . THR A 1 175 ? -10.922 -2.129 30.809 1.00 91.62 175 THR A CA 1
ATOM 1320 C C . THR A 1 175 ? -12.210 -2.657 30.202 1.00 91.62 175 THR A C 1
ATOM 1322 O O . THR A 1 175 ? -12.193 -3.625 29.445 1.00 91.62 175 THR A O 1
ATOM 1325 N N . ASP A 1 176 ? -13.328 -2.001 30.487 1.00 94.25 176 ASP A N 1
ATOM 1326 C CA . ASP A 1 176 ? -14.566 -2.223 29.742 1.00 94.25 176 ASP A CA 1
ATOM 1327 C C . ASP A 1 176 ? -14.522 -1.478 28.396 1.00 94.25 176 ASP A C 1
ATOM 1329 O O . ASP A 1 176 ? -14.040 -0.341 28.301 1.00 94.25 176 ASP A O 1
ATOM 1333 N N . VAL A 1 177 ? -15.012 -2.134 27.349 1.00 96.81 177 VAL A N 1
ATOM 1334 C CA . VAL A 1 177 ? -15.075 -1.624 25.977 1.00 96.81 177 VAL A CA 1
ATOM 1335 C C . VAL A 1 177 ? -16.428 -1.963 25.363 1.00 96.81 177 VAL A C 1
ATOM 1337 O O . VAL A 1 177 ? -17.102 -2.899 25.791 1.00 96.81 177 VAL A O 1
ATOM 1340 N N . VAL A 1 178 ? -16.792 -1.244 24.308 1.00 97.75 178 VAL A N 1
ATOM 1341 C CA . VAL A 1 178 ? -17.838 -1.675 23.375 1.00 97.75 178 VAL A CA 1
ATOM 1342 C C . VAL A 1 178 ? -17.232 -1.887 21.995 1.00 97.75 178 VAL A C 1
ATOM 1344 O O . VAL A 1 178 ? -16.387 -1.108 21.550 1.00 97.75 178 VAL A O 1
ATOM 1347 N N . VAL A 1 179 ? -17.653 -2.955 21.317 1.00 98.44 179 VAL A N 1
ATOM 1348 C CA . VAL A 1 179 ? -17.241 -3.248 19.937 1.00 98.44 179 VAL A CA 1
ATOM 1349 C C . VAL A 1 179 ? -18.164 -2.483 18.996 1.00 98.44 179 VAL A C 1
ATOM 1351 O O . VAL A 1 179 ? -19.329 -2.854 18.831 1.00 98.44 179 VAL A O 1
ATOM 1354 N N . LEU A 1 180 ? -17.664 -1.410 18.390 1.00 98.44 180 LEU A N 1
ATOM 1355 C CA . LEU A 1 180 ? -18.424 -0.605 17.430 1.00 98.44 180 LEU A CA 1
ATOM 1356 C C . LEU A 1 180 ? -18.503 -1.294 16.068 1.00 98.44 180 LEU A C 1
ATOM 1358 O O . LEU A 1 180 ? -19.537 -1.248 15.411 1.00 98.44 180 LEU A O 1
ATOM 1362 N N . PHE A 1 181 ? -17.430 -1.984 15.686 1.00 98.62 181 PHE A N 1
ATOM 1363 C CA . PHE A 1 181 ? -17.322 -2.708 14.427 1.00 98.62 181 PHE A CA 1
ATOM 1364 C C . PHE A 1 181 ? -16.444 -3.950 14.595 1.00 98.62 181 PHE A C 1
ATOM 1366 O O . PHE A 1 181 ? -15.449 -3.912 15.319 1.00 98.62 181 PHE A O 1
ATOM 1373 N N . SER A 1 182 ? -16.798 -5.031 13.901 1.00 98.06 182 SER A N 1
ATOM 1374 C CA . SER A 1 182 ? -15.917 -6.170 13.656 1.00 98.06 182 SER A CA 1
ATOM 1375 C C . SER A 1 182 ? -16.181 -6.686 12.249 1.00 98.06 182 SER A C 1
ATOM 1377 O O . SER A 1 182 ? -17.323 -7.005 11.923 1.00 98.06 182 SER A O 1
ATOM 1379 N N . GLY A 1 183 ? -15.140 -6.742 11.427 1.00 97.75 183 GLY A N 1
ATOM 1380 C CA . GLY A 1 183 ? -15.247 -7.147 10.031 1.00 97.75 183 GLY A CA 1
ATOM 1381 C C . GLY A 1 183 ? -14.063 -7.994 9.602 1.00 97.75 183 GLY A C 1
ATOM 1382 O O . GLY A 1 183 ? -12.972 -7.896 10.167 1.00 97.75 183 GLY A O 1
ATOM 1383 N N . GLU A 1 184 ? -14.298 -8.844 8.610 1.00 97.94 184 GLU A N 1
ATOM 1384 C CA . GLU A 1 184 ? -13.254 -9.597 7.930 1.00 97.94 184 GLU A CA 1
ATOM 1385 C C . GLU A 1 184 ? -12.831 -8.840 6.669 1.00 97.94 184 GLU A C 1
ATOM 1387 O O . GLU A 1 184 ? -13.648 -8.553 5.798 1.00 97.94 184 GLU A O 1
ATOM 1392 N N . GLY A 1 185 ? -11.558 -8.465 6.610 1.00 96.12 185 GLY A N 1
ATOM 1393 C CA . GLY A 1 185 ? -10.931 -7.835 5.461 1.00 96.12 185 GLY A CA 1
ATOM 1394 C C . GLY A 1 185 ? -10.537 -8.846 4.393 1.00 96.12 185 GLY A C 1
ATOM 1395 O O . GLY A 1 185 ? -10.351 -10.036 4.656 1.00 96.12 185 GLY A O 1
ATOM 1396 N N . GLU A 1 186 ? -10.345 -8.345 3.177 1.00 97.31 186 GLU A N 1
ATOM 1397 C CA . GLU A 1 186 ? -9.746 -9.119 2.097 1.00 97.31 186 GLU A CA 1
ATOM 1398 C C . GLU A 1 186 ? -8.314 -9.505 2.484 1.00 97.31 186 GLU A C 1
ATOM 1400 O O . GLU A 1 186 ? -7.544 -8.664 2.952 1.00 97.31 186 GLU A O 1
ATOM 1405 N N . ALA A 1 187 ? -7.943 -10.766 2.260 1.00 94.38 187 ALA A N 1
ATOM 1406 C CA . ALA A 1 187 ? -6.613 -11.290 2.547 1.00 94.38 187 ALA A CA 1
ATOM 1407 C C . ALA A 1 187 ? -5.880 -11.671 1.258 1.00 94.38 187 ALA A C 1
ATOM 1409 O O . ALA A 1 187 ? -6.461 -12.233 0.331 1.00 94.38 187 ALA A O 1
ATOM 1410 N N . SER A 1 188 ? -4.580 -11.403 1.221 1.00 89.31 188 SER A N 1
ATOM 1411 C CA . SER A 1 188 ? -3.705 -11.759 0.110 1.00 89.31 188 SER A CA 1
ATOM 1412 C C . SER A 1 188 ? -2.318 -12.145 0.617 1.00 89.31 188 SER A C 1
ATOM 1414 O O . SER A 1 188 ? -1.809 -11.596 1.592 1.00 89.31 188 SER A O 1
ATOM 1416 N N . THR A 1 189 ? -1.662 -13.070 -0.077 1.00 83.62 189 THR A N 1
ATOM 1417 C CA . THR A 1 189 ? -0.248 -13.409 0.160 1.00 83.62 189 THR A CA 1
ATOM 1418 C C . THR A 1 189 ? 0.713 -12.409 -0.492 1.00 83.62 189 THR A C 1
ATOM 1420 O O . THR A 1 189 ? 1.919 -12.457 -0.257 1.00 83.62 189 THR A O 1
ATOM 1423 N N . LYS A 1 190 ? 0.194 -11.487 -1.312 1.00 82.81 190 LYS A N 1
ATOM 1424 C CA . LYS A 1 190 ? 0.943 -10.436 -2.018 1.00 82.81 190 LYS A CA 1
ATOM 1425 C C . LYS A 1 190 ? 0.335 -9.061 -1.707 1.00 82.81 190 LYS A C 1
ATOM 1427 O O . LYS A 1 190 ? -0.879 -8.988 -1.507 1.00 82.81 190 LYS A O 1
ATOM 1432 N N . PRO A 1 191 ? 1.125 -7.970 -1.701 1.00 86.44 191 PRO A N 1
ATOM 1433 C CA . PRO A 1 191 ? 0.578 -6.624 -1.568 1.00 86.44 191 PRO A CA 1
ATOM 1434 C C . PRO A 1 191 ? -0.560 -6.384 -2.559 1.00 86.44 191 PRO A C 1
ATOM 1436 O O . PRO A 1 191 ? -0.415 -6.688 -3.749 1.00 86.44 191 PRO A O 1
ATOM 1439 N N . PHE A 1 192 ? -1.664 -5.810 -2.080 1.00 86.75 192 PHE A N 1
ATOM 1440 C CA . PHE A 1 192 ? -2.721 -5.350 -2.973 1.00 86.75 192 PHE A CA 1
ATOM 1441 C C . PHE A 1 192 ? -2.160 -4.286 -3.926 1.00 86.75 192 PHE A C 1
ATOM 1443 O O . PHE A 1 192 ? -1.298 -3.501 -3.503 1.00 86.75 192 PHE A O 1
ATOM 1450 N N . PRO A 1 193 ? -2.621 -4.243 -5.190 1.00 80.25 193 PRO A N 1
ATOM 1451 C CA . PRO A 1 193 ? -2.343 -3.119 -6.070 1.00 80.25 193 PRO A CA 1
ATOM 1452 C C . PRO A 1 193 ? -2.522 -1.789 -5.355 1.00 80.25 193 PRO A C 1
ATOM 1454 O O . PRO A 1 193 ? -3.459 -1.645 -4.576 1.00 80.25 193 PRO A O 1
ATOM 1457 N N . THR A 1 194 ? -1.610 -0.853 -5.614 1.00 79.12 194 THR A N 1
ATOM 1458 C CA . THR A 1 194 ? -1.681 0.537 -5.127 1.00 79.12 194 THR A CA 1
ATOM 1459 C C . THR A 1 194 ? -1.696 0.704 -3.602 1.00 79.12 194 THR A C 1
ATOM 1461 O O . THR A 1 194 ? -1.770 1.830 -3.126 1.00 79.12 194 THR A O 1
ATOM 1464 N N . SER A 1 195 ? -1.600 -0.385 -2.835 1.00 87.88 195 SER A N 1
ATOM 1465 C CA . SER A 1 195 ? -1.518 -0.345 -1.376 1.00 87.88 195 SER A CA 1
ATOM 1466 C C . SER A 1 195 ? -0.190 0.271 -0.919 1.00 87.88 195 SER A C 1
ATOM 1468 O O . SER A 1 195 ? 0.798 0.240 -1.661 1.00 87.88 195 SER A O 1
ATOM 1470 N N . PRO A 1 196 ? -0.082 0.729 0.339 1.00 88.00 196 PRO A N 1
ATOM 1471 C CA . PRO A 1 196 ? 1.161 1.282 0.882 1.00 88.00 196 PRO A CA 1
ATOM 1472 C C . PRO A 1 196 ? 2.305 0.254 0.979 1.00 88.00 196 PRO A C 1
ATOM 1474 O O . PRO A 1 196 ? 3.442 0.612 1.313 1.00 88.00 196 PRO A O 1
ATOM 1477 N N . TYR A 1 197 ? 2.022 -1.022 0.701 1.00 86.62 197 TYR A N 1
ATOM 1478 C CA . TYR A 1 197 ? 3.003 -2.103 0.596 1.00 86.62 197 TYR A CA 1
ATOM 1479 C C . TYR A 1 197 ? 3.429 -2.390 -0.852 1.00 86.62 197 TYR A C 1
ATOM 1481 O O . TYR A 1 197 ? 4.421 -3.086 -1.071 1.00 86.62 197 TYR A O 1
ATOM 1489 N N . ASP A 1 198 ? 2.728 -1.842 -1.845 1.00 84.69 198 ASP A N 1
ATOM 1490 C CA . ASP A 1 198 ? 3.058 -1.969 -3.262 1.00 84.69 198 ASP A CA 1
ATOM 1491 C C . ASP A 1 198 ? 4.062 -0.890 -3.690 1.00 84.69 198 ASP A C 1
ATOM 1493 O O . ASP A 1 198 ? 3.737 0.130 -4.296 1.00 84.69 198 ASP A O 1
ATOM 1497 N N . ASN A 1 199 ? 5.330 -1.100 -3.333 1.00 82.94 199 ASN A N 1
ATOM 1498 C CA . ASN A 1 199 ? 6.407 -0.161 -3.638 1.00 82.94 199 ASN A CA 1
ATOM 1499 C C . ASN A 1 199 ? 6.873 -0.309 -5.097 1.00 82.94 199 ASN A C 1
ATOM 1501 O O . ASN A 1 199 ? 7.872 -0.982 -5.372 1.00 82.94 199 ASN A O 1
ATOM 1505 N N . ARG A 1 200 ? 6.131 0.326 -6.006 1.00 89.44 200 ARG A N 1
ATOM 1506 C CA . ARG A 1 200 ? 6.442 0.462 -7.434 1.00 89.44 200 ARG A CA 1
ATOM 1507 C C . ARG A 1 200 ? 7.378 1.652 -7.656 1.00 89.44 200 ARG A C 1
ATOM 1509 O O . ARG A 1 200 ? 6.998 2.794 -7.401 1.00 89.44 200 ARG A O 1
ATOM 1516 N N . ARG A 1 201 ? 8.605 1.397 -8.117 1.00 92.62 201 ARG A N 1
ATOM 1517 C CA . ARG A 1 201 ? 9.611 2.444 -8.391 1.00 92.62 201 ARG A CA 1
ATOM 1518 C C . ARG A 1 201 ? 9.936 2.573 -9.868 1.00 92.62 201 ARG A C 1
ATOM 1520 O O . ARG A 1 201 ? 10.000 1.570 -10.572 1.00 92.62 201 ARG A O 1
ATOM 1527 N N . ILE A 1 202 ? 10.226 3.787 -10.313 1.00 94.81 202 ILE A N 1
ATOM 1528 C CA . ILE A 1 202 ? 10.743 4.018 -11.663 1.00 94.81 202 ILE A CA 1
ATOM 1529 C C . ILE A 1 202 ? 12.245 3.750 -11.660 1.00 94.81 202 ILE A C 1
ATOM 1531 O O . ILE A 1 202 ? 12.987 4.309 -10.850 1.00 94.81 202 ILE A O 1
ATOM 1535 N N . ARG A 1 203 ? 12.707 2.911 -12.583 1.00 94.75 203 ARG A N 1
ATOM 1536 C CA . ARG A 1 203 ? 14.124 2.614 -12.780 1.00 94.75 203 ARG A CA 1
ATOM 1537 C C . ARG A 1 203 ? 14.488 2.817 -14.243 1.00 94.75 203 ARG A C 1
ATOM 1539 O O . ARG A 1 203 ? 13.840 2.265 -15.119 1.00 94.75 203 ARG A O 1
ATOM 1546 N N . ALA A 1 204 ? 15.565 3.551 -14.495 1.00 94.25 204 ALA A N 1
ATOM 1547 C CA . ALA A 1 204 ? 16.209 3.567 -15.801 1.00 94.25 204 ALA A CA 1
ATOM 1548 C C . ALA A 1 204 ? 17.386 2.584 -15.804 1.00 94.25 204 ALA A C 1
ATOM 1550 O O . ALA A 1 204 ? 18.179 2.561 -14.859 1.00 94.25 204 ALA A O 1
ATOM 1551 N N . ALA A 1 205 ? 17.496 1.768 -16.848 1.00 90.81 205 ALA A N 1
ATOM 1552 C CA . ALA A 1 205 ? 18.628 0.882 -17.069 1.00 90.81 205 ALA A CA 1
ATOM 1553 C C . ALA A 1 205 ? 19.342 1.267 -18.370 1.00 90.81 205 ALA A C 1
ATOM 1555 O O . ALA A 1 205 ? 18.724 1.401 -19.424 1.00 90.81 205 ALA A O 1
ATOM 1556 N N . ASN A 1 206 ? 20.659 1.447 -18.277 1.00 89.69 206 ASN A N 1
ATOM 1557 C CA . ASN A 1 206 ? 21.518 1.630 -19.442 1.00 89.69 206 ASN A CA 1
ATOM 1558 C C . ASN A 1 206 ? 21.870 0.252 -20.001 1.00 89.69 206 ASN A C 1
ATOM 1560 O O . ASN A 1 206 ? 22.260 -0.634 -19.238 1.00 89.69 206 ASN A O 1
ATOM 1564 N N . VAL A 1 207 ? 21.734 0.083 -21.313 1.00 87.06 207 VAL A N 1
ATOM 1565 C CA . VAL A 1 207 ? 21.878 -1.208 -21.990 1.00 87.06 207 VAL A CA 1
ATOM 1566 C C . VAL A 1 207 ? 22.838 -1.062 -23.154 1.00 87.06 207 VAL A C 1
ATOM 1568 O O . VAL A 1 207 ? 22.634 -0.222 -24.032 1.00 87.06 207 VAL A O 1
ATOM 1571 N N . GLY A 1 208 ? 23.885 -1.890 -23.153 1.00 86.38 208 GLY A N 1
ATOM 1572 C CA . GLY A 1 208 ? 24.933 -1.868 -24.168 1.00 86.38 208 GLY A CA 1
ATOM 1573 C C . GLY A 1 208 ? 25.502 -0.461 -24.359 1.00 86.38 208 GLY A C 1
ATOM 1574 O O . GLY A 1 208 ? 26.076 0.139 -23.450 1.00 86.38 208 GLY A O 1
ATOM 1575 N N . GLU A 1 209 ? 25.305 0.078 -25.556 1.00 89.88 209 GLU A N 1
ATOM 1576 C CA . GLU A 1 209 ? 25.796 1.392 -25.978 1.00 89.88 209 GLU A CA 1
ATOM 1577 C C . GLU A 1 209 ? 24.845 2.547 -25.634 1.00 89.88 209 GLU A C 1
ATOM 1579 O O . GLU A 1 209 ? 25.141 3.705 -25.937 1.00 89.88 209 GLU A O 1
ATOM 1584 N N . THR A 1 210 ? 23.700 2.252 -25.020 1.00 92.19 210 THR A N 1
ATOM 1585 C CA . THR A 1 210 ? 22.612 3.208 -24.830 1.00 92.19 210 THR A CA 1
ATOM 1586 C C . THR A 1 210 ? 22.542 3.712 -23.394 1.00 92.19 210 THR A C 1
ATOM 1588 O O . THR A 1 210 ? 22.592 2.939 -22.436 1.00 92.19 210 THR A O 1
ATOM 1591 N N . VAL A 1 211 ? 22.398 5.028 -23.242 1.00 92.94 211 VAL A N 1
ATOM 1592 C CA . VAL A 1 211 ? 22.287 5.713 -21.952 1.00 92.94 211 VAL A CA 1
ATOM 1593 C C . VAL A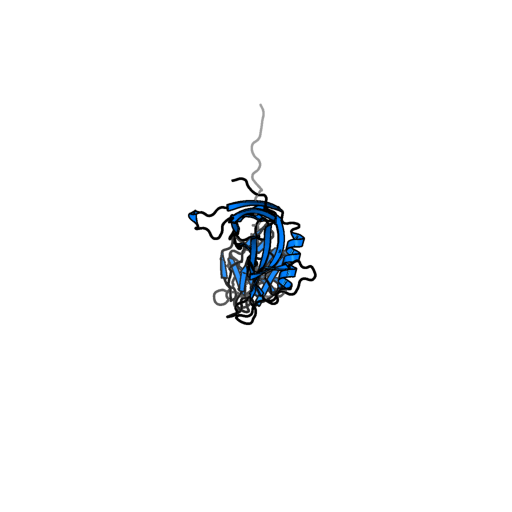 1 211 ? 20.995 6.514 -21.904 1.00 92.94 211 VAL A C 1
ATOM 1595 O O . VAL A 1 211 ? 20.817 7.437 -22.701 1.00 92.94 211 VAL A O 1
ATOM 1598 N N . ILE A 1 212 ? 20.121 6.206 -20.944 1.00 95.31 212 ILE A N 1
ATOM 1599 C CA . ILE A 1 212 ? 18.943 7.029 -20.655 1.00 95.31 212 ILE A CA 1
ATOM 1600 C C . ILE A 1 212 ? 19.426 8.322 -19.997 1.00 95.31 212 ILE A C 1
ATOM 1602 O O . ILE A 1 212 ? 20.031 8.291 -18.925 1.00 95.31 212 ILE A O 1
ATOM 1606 N N . SER A 1 213 ? 19.199 9.460 -20.651 1.00 93.19 213 SER A N 1
ATOM 1607 C CA . SER A 1 213 ? 19.604 10.769 -20.128 1.00 93.19 213 SER A CA 1
ATOM 1608 C C . SER A 1 213 ? 18.524 11.398 -19.259 1.00 93.19 213 SER A C 1
ATOM 1610 O O . SER A 1 213 ? 18.847 12.066 -18.284 1.00 93.19 213 SER A O 1
ATOM 1612 N N . GLU A 1 214 ? 17.255 11.180 -19.600 1.00 95.44 214 GLU A N 1
ATOM 1613 C CA . GLU A 1 214 ? 16.112 11.709 -18.862 1.00 95.44 214 GLU A CA 1
ATOM 1614 C C . GLU A 1 214 ? 14.912 10.780 -19.040 1.00 95.44 214 GLU A C 1
ATOM 1616 O O . GLU A 1 214 ? 14.665 10.283 -20.139 1.00 95.44 214 GLU A O 1
ATOM 1621 N N . ALA A 1 215 ? 14.155 10.556 -17.968 1.00 96.38 215 ALA A N 1
ATOM 1622 C CA . ALA A 1 215 ? 12.884 9.854 -18.038 1.00 96.38 215 ALA A CA 1
ATOM 1623 C C . ALA A 1 215 ? 11.903 10.463 -17.033 1.00 96.38 215 ALA A C 1
ATOM 1625 O O . ALA A 1 215 ? 12.171 10.487 -15.830 1.00 96.38 215 ALA A O 1
ATOM 1626 N N . THR A 1 216 ? 10.773 10.939 -17.549 1.00 96.88 216 THR A N 1
ATOM 1627 C CA . THR A 1 216 ? 9.672 11.508 -16.770 1.00 96.88 216 THR A CA 1
ATOM 1628 C C . THR A 1 216 ? 8.394 10.723 -17.045 1.00 96.88 216 THR A C 1
ATOM 1630 O O . THR A 1 216 ? 8.099 10.406 -18.197 1.00 96.88 216 THR A O 1
ATOM 1633 N N . PHE A 1 217 ? 7.621 10.450 -15.997 1.00 96.19 217 PHE A N 1
ATOM 1634 C CA . PHE A 1 217 ? 6.367 9.702 -16.037 1.00 96.19 217 PHE A CA 1
ATOM 1635 C C . PHE A 1 217 ? 5.237 10.513 -15.415 1.00 96.19 217 PHE A C 1
ATOM 1637 O O . PHE A 1 217 ? 5.414 11.096 -14.351 1.00 96.19 217 PHE A O 1
ATOM 1644 N N . GLY A 1 218 ? 4.078 10.546 -16.063 1.00 93.31 218 GLY A N 1
ATOM 1645 C CA . GLY A 1 218 ? 2.848 11.083 -15.488 1.00 93.31 218 GLY A CA 1
ATOM 1646 C C . GLY A 1 218 ? 2.014 9.958 -14.892 1.00 93.31 218 GLY A C 1
ATOM 1647 O O . GLY A 1 218 ? 1.813 8.946 -15.562 1.00 93.31 218 GLY A O 1
ATOM 1648 N N . ASP A 1 219 ? 1.530 10.112 -13.663 1.00 88.38 219 ASP A N 1
ATOM 1649 C CA . ASP A 1 219 ? 0.610 9.153 -13.044 1.00 88.38 219 ASP A CA 1
ATOM 1650 C C . ASP A 1 219 ? -0.869 9.456 -13.346 1.00 88.38 219 ASP A C 1
ATOM 1652 O O . ASP A 1 219 ? -1.205 10.361 -14.117 1.00 88.38 219 ASP A O 1
ATOM 1656 N N . ILE A 1 220 ? -1.773 8.678 -12.742 1.00 82.00 220 ILE A N 1
ATOM 1657 C CA . ILE A 1 220 ? -3.226 8.830 -12.904 1.00 82.00 220 ILE A CA 1
ATOM 1658 C C . ILE A 1 220 ? -3.755 10.202 -12.452 1.00 82.00 220 ILE A C 1
ATOM 1660 O O . ILE A 1 220 ? -4.740 10.687 -13.007 1.00 82.00 220 ILE A O 1
ATOM 1664 N N . ASN A 1 221 ? -3.070 10.858 -11.514 1.00 82.81 221 ASN A N 1
ATOM 1665 C CA . ASN A 1 221 ? -3.411 12.182 -10.994 1.00 82.81 221 ASN A CA 1
ATOM 1666 C C . ASN A 1 221 ? -2.668 13.303 -11.737 1.00 82.81 221 ASN A C 1
ATOM 1668 O O . ASN A 1 221 ? -2.653 14.446 -11.281 1.00 82.81 221 ASN A O 1
ATOM 1672 N N . ALA A 1 222 ? -2.032 12.976 -12.867 1.00 85.12 222 ALA A N 1
ATOM 1673 C CA . ALA A 1 222 ? -1.165 13.858 -13.638 1.00 85.12 222 ALA A CA 1
ATOM 1674 C C . ALA A 1 222 ? 0.048 14.397 -12.853 1.00 85.12 222 ALA A C 1
ATOM 1676 O O . ALA A 1 222 ? 0.697 15.348 -13.304 1.00 85.12 222 ALA A O 1
ATOM 1677 N N . ALA A 1 223 ? 0.398 13.786 -11.715 1.00 91.81 223 ALA A N 1
ATOM 1678 C CA . ALA A 1 223 ? 1.638 14.104 -11.030 1.00 91.81 223 ALA A CA 1
ATOM 1679 C C . ALA A 1 223 ? 2.813 13.560 -11.849 1.00 91.81 223 ALA A C 1
ATOM 1681 O O . ALA A 1 223 ? 2.761 12.453 -12.394 1.00 91.81 223 ALA A O 1
ATOM 1682 N N . LYS A 1 224 ? 3.863 14.375 -11.972 1.00 94.31 224 LYS A N 1
ATOM 1683 C CA . LYS A 1 224 ? 5.075 14.021 -12.709 1.00 94.31 224 LYS A CA 1
ATOM 1684 C C . LYS A 1 224 ? 6.097 13.406 -11.766 1.00 94.31 224 LYS A C 1
ATOM 1686 O O . LYS A 1 224 ? 6.358 13.951 -10.699 1.00 94.31 224 LYS A O 1
ATOM 1691 N N . HIS A 1 225 ? 6.703 12.324 -12.225 1.00 96.12 225 HIS A N 1
ATOM 1692 C CA . HIS A 1 225 ? 7.675 11.514 -11.507 1.00 96.12 225 HIS A CA 1
ATOM 1693 C C . HIS A 1 225 ? 8.915 11.313 -12.365 1.00 96.12 225 HIS A C 1
ATOM 1695 O O . HIS A 1 225 ? 8.833 11.236 -13.591 1.00 96.12 225 HIS A O 1
ATOM 1701 N N . THR A 1 226 ? 10.062 11.192 -11.720 1.00 96.56 226 THR A N 1
ATOM 1702 C CA . THR A 1 226 ? 11.366 10.962 -12.338 1.00 96.56 226 THR A CA 1
ATOM 1703 C C . THR A 1 226 ? 11.946 9.616 -11.904 1.00 96.56 226 THR A C 1
ATOM 1705 O O . THR A 1 226 ? 11.362 8.877 -11.108 1.00 96.56 226 THR A O 1
ATOM 1708 N N . VAL A 1 227 ? 13.095 9.240 -12.466 1.00 95.31 227 VAL A N 1
ATOM 1709 C CA . VAL A 1 227 ? 13.790 8.005 -12.079 1.00 95.31 227 VAL A CA 1
ATOM 1710 C C . VAL A 1 227 ? 14.095 8.014 -10.579 1.00 95.31 227 VAL A C 1
ATOM 1712 O O . VAL A 1 227 ? 14.706 8.944 -10.066 1.00 95.31 227 VAL A O 1
ATOM 1715 N N . GLY A 1 228 ? 13.717 6.937 -9.889 1.00 93.12 228 GLY A N 1
ATOM 1716 C CA . GLY A 1 228 ? 13.853 6.788 -8.439 1.00 93.12 228 GLY A CA 1
ATOM 1717 C C . GLY A 1 228 ? 12.561 7.047 -7.663 1.00 93.12 228 GLY A C 1
ATOM 1718 O O . GLY A 1 228 ? 12.404 6.487 -6.572 1.00 93.12 228 GLY A O 1
ATOM 1719 N N . ASP A 1 229 ? 11.620 7.800 -8.238 1.00 93.75 229 ASP A N 1
ATOM 1720 C CA . ASP A 1 229 ? 10.341 8.104 -7.600 1.00 93.75 229 ASP A CA 1
ATOM 1721 C C . ASP A 1 229 ? 9.425 6.874 -7.530 1.00 93.75 229 ASP A C 1
ATOM 1723 O O . ASP A 1 229 ? 9.570 5.885 -8.267 1.00 93.75 229 ASP A O 1
ATOM 1727 N N . ARG A 1 230 ? 8.471 6.932 -6.594 1.00 90.56 230 ARG A N 1
ATOM 1728 C CA . ARG A 1 230 ? 7.388 5.952 -6.476 1.00 90.56 230 ARG A CA 1
ATOM 1729 C C . ARG A 1 230 ? 6.205 6.402 -7.313 1.00 90.56 230 ARG A C 1
ATOM 1731 O O . ARG A 1 230 ? 5.786 7.546 -7.203 1.00 90.56 230 ARG A O 1
ATOM 1738 N N . ILE A 1 231 ? 5.623 5.476 -8.064 1.00 89.88 231 ILE A N 1
ATOM 1739 C CA . ILE A 1 231 ? 4.462 5.753 -8.908 1.00 89.88 231 ILE A CA 1
ATOM 1740 C C . ILE A 1 231 ? 3.440 4.627 -8.799 1.00 89.88 231 ILE A C 1
ATOM 1742 O O . ILE A 1 231 ? 3.807 3.457 -8.770 1.00 89.88 231 ILE A O 1
ATOM 1746 N N . VAL A 1 232 ? 2.152 4.969 -8.761 1.00 85.94 232 VAL A N 1
ATOM 1747 C CA . VAL A 1 232 ? 1.072 3.973 -8.718 1.00 85.94 232 VAL A CA 1
ATOM 1748 C C . VAL A 1 232 ? 0.986 3.229 -10.050 1.00 85.94 232 VAL A C 1
ATOM 1750 O O . VAL A 1 232 ? 1.188 2.017 -10.122 1.00 85.94 232 VAL A O 1
ATOM 1753 N N . LEU A 1 233 ? 0.725 3.969 -11.123 1.00 89.81 233 LEU A N 1
ATOM 1754 C CA . LEU A 1 233 ? 0.680 3.456 -12.482 1.00 89.81 233 LEU A CA 1
ATOM 1755 C C . LEU A 1 233 ? 0.999 4.619 -13.430 1.00 89.81 233 LEU A C 1
ATOM 1757 O O . LEU A 1 233 ? 0.370 5.676 -13.311 1.00 89.81 233 LEU A O 1
ATOM 1761 N N . PRO A 1 234 ? 1.984 4.479 -14.329 1.00 91.62 234 PRO A N 1
ATOM 1762 C CA . PRO A 1 234 ? 2.276 5.514 -15.302 1.00 91.62 234 PRO A CA 1
ATOM 1763 C C . PRO A 1 234 ? 1.197 5.526 -16.391 1.00 91.62 234 PRO A C 1
ATOM 1765 O O . PRO A 1 234 ? 0.872 4.493 -16.968 1.00 91.62 234 PRO A O 1
ATOM 1768 N N . ARG A 1 235 ? 0.665 6.713 -16.679 1.00 92.19 235 ARG A N 1
ATOM 1769 C CA . ARG A 1 235 ? -0.274 6.993 -17.770 1.00 92.19 235 ARG A CA 1
ATOM 1770 C C . ARG A 1 235 ? 0.424 7.605 -18.974 1.00 92.19 235 ARG A C 1
ATOM 1772 O O . ARG A 1 235 ? 0.070 7.306 -20.106 1.00 92.19 235 ARG A O 1
ATOM 1779 N N . SER A 1 236 ? 1.409 8.464 -18.747 1.00 95.38 236 SER A N 1
ATOM 1780 C CA . SER A 1 236 ? 2.179 9.101 -19.813 1.00 95.38 236 SER A CA 1
ATOM 1781 C C . SER A 1 236 ? 3.664 9.071 -19.507 1.00 95.38 236 SER A C 1
ATOM 1783 O O . SER A 1 236 ? 4.078 8.846 -18.367 1.00 95.38 236 SER A O 1
ATOM 1785 N N . PHE A 1 237 ? 4.477 9.274 -20.536 1.00 97.12 237 PHE A N 1
ATOM 1786 C CA . PHE A 1 237 ? 5.923 9.301 -20.398 1.00 97.12 237 PHE A CA 1
ATOM 1787 C C . PHE A 1 237 ? 6.572 10.261 -21.393 1.00 97.12 237 PHE A C 1
ATOM 1789 O O . PHE A 1 237 ? 6.024 10.564 -22.453 1.00 97.12 237 PHE A O 1
ATOM 1796 N N . SER A 1 238 ? 7.777 10.697 -21.043 1.00 97.56 238 SER A N 1
ATOM 1797 C CA . SER A 1 238 ? 8.735 11.344 -21.932 1.00 97.56 238 SER A CA 1
ATOM 1798 C C . SER A 1 238 ? 10.123 10.847 -21.561 1.00 97.56 238 SER A C 1
ATOM 1800 O O . SER A 1 238 ? 10.560 11.023 -20.422 1.00 97.56 238 SER A O 1
ATOM 1802 N N . VAL A 1 239 ? 10.806 10.211 -22.508 1.00 97.94 239 VAL A N 1
ATOM 1803 C CA . VAL A 1 239 ? 12.132 9.626 -22.307 1.00 97.94 239 VAL A CA 1
ATOM 1804 C C . VAL A 1 239 ? 13.070 10.118 -23.397 1.00 97.94 239 VAL A C 1
ATOM 1806 O O . VAL A 1 239 ? 12.736 10.083 -24.581 1.00 97.94 239 VAL A O 1
ATOM 1809 N N . SER A 1 240 ? 14.260 10.532 -22.978 1.00 97.69 240 SER A N 1
ATOM 1810 C CA . SER A 1 240 ? 15.367 10.915 -23.847 1.00 97.69 240 SER A CA 1
ATOM 1811 C C . SER A 1 240 ? 16.556 10.006 -23.564 1.00 97.69 240 SER A C 1
ATOM 1813 O O . SER A 1 240 ? 16.878 9.724 -22.403 1.00 97.69 240 SER A O 1
ATOM 1815 N N . TRP A 1 241 ? 17.224 9.542 -24.615 1.00 97.44 241 TRP A N 1
ATOM 1816 C CA . TRP A 1 241 ? 18.399 8.685 -24.494 1.00 97.44 241 TRP A CA 1
ATOM 1817 C C . TRP A 1 241 ? 19.424 8.963 -25.582 1.00 97.44 241 TRP A C 1
ATOM 1819 O O . TRP A 1 241 ? 19.154 9.622 -26.586 1.00 97.44 241 TRP A O 1
ATOM 1829 N N . ARG A 1 242 ? 20.636 8.459 -25.361 1.00 96.12 242 ARG A N 1
ATOM 1830 C CA . ARG A 1 242 ? 21.757 8.588 -26.287 1.00 96.12 242 ARG A CA 1
ATOM 1831 C C . ARG A 1 242 ? 22.350 7.224 -26.585 1.00 96.12 242 ARG A C 1
ATOM 1833 O O . ARG A 1 242 ? 22.636 6.474 -25.656 1.00 96.12 242 ARG A O 1
ATOM 1840 N N . LYS A 1 243 ? 22.585 6.939 -27.860 1.00 95.25 243 LYS A N 1
ATOM 1841 C CA . LYS A 1 243 ? 23.329 5.770 -28.331 1.00 95.25 243 LYS A CA 1
ATOM 1842 C C . LYS A 1 243 ? 24.764 6.183 -28.646 1.00 95.25 243 LYS A C 1
ATOM 1844 O O . LYS A 1 243 ? 24.962 7.149 -29.381 1.00 95.25 243 LYS A O 1
ATOM 1849 N N . LYS A 1 244 ? 25.760 5.477 -28.113 1.00 94.44 244 LYS A N 1
ATOM 1850 C CA . LYS A 1 244 ? 27.164 5.666 -28.511 1.00 94.44 244 LYS A CA 1
ATOM 1851 C C . LYS A 1 244 ? 27.364 5.148 -29.936 1.00 94.44 244 LYS A C 1
ATOM 1853 O O . LYS A 1 244 ? 26.887 4.073 -30.265 1.00 94.44 244 LYS A O 1
ATOM 1858 N N . LEU A 1 245 ? 28.059 5.907 -30.777 1.00 94.12 245 LEU A N 1
ATOM 1859 C CA . LEU A 1 245 ? 28.369 5.508 -32.158 1.00 94.12 245 LEU A CA 1
ATOM 1860 C C . LEU A 1 245 ? 29.743 4.836 -32.287 1.00 94.12 245 LEU A C 1
ATOM 1862 O O . LEU A 1 245 ? 30.005 4.132 -33.255 1.00 94.12 245 LEU A O 1
ATOM 1866 N N . ASN A 1 246 ? 30.619 5.063 -31.311 1.00 93.56 246 ASN A N 1
ATOM 1867 C CA . ASN A 1 246 ? 31.987 4.559 -31.255 1.00 93.56 246 ASN A CA 1
ATOM 1868 C C . ASN A 1 246 ? 32.319 4.084 -29.825 1.00 93.56 246 ASN A C 1
ATOM 1870 O O . ASN A 1 246 ? 33.134 4.703 -29.139 1.00 93.56 246 ASN A O 1
ATOM 1874 N N . PRO A 1 247 ? 31.679 3.007 -29.342 1.00 90.06 247 PRO A N 1
ATOM 1875 C CA . PRO A 1 247 ? 31.805 2.558 -27.951 1.00 90.06 247 PRO A CA 1
ATOM 1876 C C . PRO A 1 247 ? 33.235 2.194 -27.535 1.00 90.06 247 PRO A C 1
ATOM 1878 O O . PRO A 1 247 ? 33.569 2.336 -26.362 1.00 90.06 247 PRO A O 1
ATOM 1881 N N . GLU A 1 248 ? 34.067 1.775 -28.490 1.00 93.12 248 GLU A N 1
ATOM 1882 C CA . GLU A 1 248 ? 35.466 1.386 -28.276 1.00 93.12 248 GLU A CA 1
ATOM 1883 C C . GLU A 1 248 ? 36.427 2.580 -28.156 1.00 93.12 248 GLU A C 1
ATOM 1885 O O . GLU A 1 248 ? 37.596 2.401 -27.823 1.00 93.12 248 GLU A O 1
ATOM 1890 N N . ALA A 1 249 ? 35.976 3.799 -28.472 1.00 92.62 249 ALA A N 1
ATOM 1891 C CA . ALA A 1 249 ? 36.821 4.983 -28.379 1.00 92.62 249 ALA A CA 1
ATOM 1892 C C . ALA A 1 249 ? 37.026 5.417 -26.920 1.00 92.62 249 ALA A C 1
ATOM 1894 O O . ALA A 1 249 ? 36.221 5.105 -26.036 1.00 92.62 249 ALA A O 1
ATOM 1895 N N . ASP A 1 250 ? 38.069 6.214 -26.679 1.00 92.81 250 ASP A N 1
ATOM 1896 C CA . ASP A 1 250 ? 38.250 6.876 -25.390 1.00 92.81 250 ASP A CA 1
ATOM 1897 C C . ASP A 1 250 ? 37.039 7.758 -25.058 1.00 92.81 250 ASP A C 1
ATOM 1899 O O . ASP A 1 250 ? 36.432 8.372 -25.938 1.00 92.81 250 ASP A O 1
ATOM 1903 N N . TYR A 1 251 ? 36.710 7.868 -23.766 1.00 85.75 251 TYR A N 1
ATOM 1904 C CA . TYR A 1 251 ? 35.535 8.610 -23.285 1.00 85.75 251 TYR A CA 1
ATOM 1905 C C . TYR A 1 251 ? 35.452 10.047 -23.832 1.00 85.75 251 TYR A C 1
ATOM 1907 O O . TYR A 1 251 ? 34.367 10.544 -24.127 1.00 85.75 251 TYR A O 1
ATOM 1915 N N . SER A 1 252 ? 36.599 10.712 -24.004 1.00 91.56 252 SER A N 1
ATOM 1916 C CA . SER A 1 252 ? 36.695 12.074 -24.550 1.00 91.56 252 SER A CA 1
ATOM 1917 C C . SER A 1 252 ? 36.330 12.178 -26.035 1.00 91.56 252 SER A C 1
ATOM 1919 O O . SER A 1 252 ? 36.084 13.277 -26.527 1.00 91.56 252 SER A O 1
ATOM 1921 N N . GLN A 1 253 ? 36.297 11.053 -26.744 1.00 93.50 253 GLN A N 1
ATOM 1922 C CA . GLN A 1 253 ? 36.011 10.950 -28.171 1.00 93.50 253 GLN A CA 1
ATOM 1923 C C . GLN A 1 253 ? 34.641 10.327 -28.452 1.00 93.50 253 GLN A C 1
ATOM 1925 O O . GLN A 1 253 ? 34.305 10.107 -29.617 1.00 93.50 253 GLN A O 1
ATOM 1930 N N . TRP A 1 254 ? 33.848 10.024 -27.420 1.00 93.50 254 TRP A N 1
ATOM 1931 C CA . TRP A 1 254 ? 32.531 9.421 -27.600 1.00 93.50 254 TRP A CA 1
ATOM 1932 C C . TRP A 1 254 ? 31.605 10.329 -28.409 1.00 93.50 254 TRP A C 1
ATOM 1934 O O . TRP A 1 254 ? 31.309 11.467 -28.044 1.00 93.50 254 TRP A O 1
ATOM 1944 N N . GLN A 1 255 ? 31.119 9.777 -29.512 1.00 94.06 255 GLN A N 1
ATOM 1945 C CA . GLN A 1 255 ? 30.097 10.340 -30.369 1.00 94.06 255 GLN A CA 1
ATOM 1946 C C . GLN A 1 255 ? 28.760 9.706 -30.017 1.00 94.06 255 GLN A C 1
ATOM 1948 O O . GLN A 1 255 ? 28.669 8.505 -29.752 1.00 94.06 255 GLN A O 1
ATOM 1953 N N . PHE A 1 256 ? 27.713 10.523 -30.035 1.00 95.19 256 PHE A N 1
ATOM 1954 C CA . PHE A 1 256 ? 26.381 10.100 -29.639 1.00 95.19 256 PHE A CA 1
ATOM 1955 C C . PHE A 1 256 ? 25.352 10.414 -30.706 1.00 95.19 256 PHE A C 1
ATOM 1957 O O . PHE A 1 256 ? 25.401 11.453 -31.356 1.00 95.19 256 PHE A O 1
ATOM 1964 N N . GLU A 1 257 ? 24.354 9.556 -30.800 1.00 96.31 257 GLU A N 1
ATOM 1965 C CA . GLU A 1 257 ? 23.097 9.855 -31.461 1.00 96.31 257 GLU A CA 1
ATOM 1966 C C . GLU A 1 257 ? 22.003 9.981 -30.404 1.00 96.31 257 GLU A C 1
ATOM 1968 O O . GLU A 1 257 ? 21.859 9.106 -29.547 1.00 96.31 257 GLU A O 1
ATOM 1973 N N . SER A 1 258 ? 21.275 11.094 -30.434 1.00 97.06 258 SER A N 1
ATOM 1974 C CA . SER A 1 258 ? 20.242 11.407 -29.449 1.00 97.06 258 SER A CA 1
ATOM 1975 C C . SER A 1 258 ? 18.869 11.015 -29.970 1.00 97.06 258 SER A C 1
ATOM 1977 O O . SER A 1 258 ? 18.550 11.234 -31.138 1.00 97.06 258 SER A O 1
ATOM 1979 N N . TYR A 1 259 ? 18.047 10.484 -29.076 1.00 98.00 259 TYR A N 1
ATOM 1980 C CA . TYR A 1 259 ? 16.694 10.039 -29.359 1.00 98.00 259 TYR A CA 1
ATOM 1981 C C . TYR A 1 259 ? 15.739 10.536 -28.280 1.00 98.00 259 TYR A C 1
ATOM 1983 O O . TYR A 1 259 ? 16.114 10.656 -27.110 1.00 98.00 259 TYR A O 1
ATOM 1991 N N . GLN A 1 260 ? 14.496 10.785 -28.677 1.00 97.75 260 GLN A N 1
ATOM 1992 C CA . GLN A 1 260 ? 13.415 11.138 -27.768 1.00 97.75 260 GLN A CA 1
ATOM 1993 C C . GLN A 1 260 ? 12.129 10.406 -28.148 1.00 97.75 260 GLN A C 1
ATOM 1995 O O . GLN A 1 260 ? 11.827 10.209 -29.328 1.00 97.75 260 GLN A O 1
ATOM 2000 N N . LEU A 1 261 ? 11.349 10.025 -27.138 1.00 98.12 261 LEU A N 1
ATOM 2001 C CA . LEU A 1 261 ? 9.998 9.514 -27.315 1.00 98.12 261 LEU A CA 1
ATOM 2002 C C . LEU A 1 261 ? 9.105 9.957 -26.158 1.00 98.12 261 LEU A C 1
ATOM 2004 O O . LEU A 1 261 ? 9.466 9.810 -24.991 1.00 98.12 261 LEU A O 1
ATOM 2008 N N . ALA A 1 262 ? 7.924 10.463 -26.494 1.00 97.31 262 ALA A N 1
ATOM 2009 C CA . ALA A 1 262 ? 6.873 10.776 -25.539 1.00 97.31 262 ALA A CA 1
ATOM 2010 C C . ALA A 1 262 ? 5.549 10.172 -26.010 1.00 97.31 262 ALA A C 1
ATOM 2012 O O . ALA A 1 262 ? 5.315 10.042 -27.214 1.00 97.31 262 ALA A O 1
ATOM 2013 N N . GLY A 1 263 ? 4.690 9.800 -25.066 1.00 95.62 263 GLY A N 1
ATOM 2014 C CA . GLY A 1 263 ? 3.408 9.180 -25.379 1.00 95.62 263 GLY A CA 1
ATOM 2015 C C . GLY A 1 263 ? 2.591 8.813 -24.148 1.00 95.62 263 GLY A C 1
ATOM 2016 O O . GLY A 1 263 ? 2.941 9.156 -23.016 1.00 95.62 263 GLY A O 1
ATOM 2017 N N . GLU A 1 264 ? 1.496 8.098 -24.390 1.00 94.44 264 GLU A N 1
ATOM 2018 C CA . GLU A 1 264 ? 0.637 7.523 -23.355 1.00 94.44 264 GLU A CA 1
ATOM 2019 C C . GLU A 1 264 ? 0.825 6.003 -23.280 1.00 94.44 264 GLU A C 1
ATOM 2021 O O . GLU A 1 264 ? 0.957 5.318 -24.297 1.00 94.44 264 GLU A O 1
ATOM 2026 N N . LEU A 1 265 ? 0.836 5.473 -22.060 1.00 88.06 265 LEU A N 1
ATOM 2027 C CA . LEU A 1 265 ? 0.839 4.045 -21.779 1.00 88.06 265 LEU A CA 1
ATOM 2028 C C . LEU A 1 265 ? -0.605 3.541 -21.769 1.00 88.06 265 LEU A C 1
ATOM 2030 O O . LEU A 1 265 ? -1.217 3.436 -20.717 1.00 88.06 265 LEU A O 1
ATOM 2034 N N . GLY A 1 266 ? -1.130 3.249 -22.961 1.00 82.62 266 GLY A N 1
ATOM 2035 C CA . GLY A 1 266 ? -2.314 2.413 -23.196 1.00 82.62 266 GLY A CA 1
ATOM 2036 C C . GLY A 1 266 ? -3.520 2.582 -22.254 1.00 82.62 266 GLY A C 1
ATOM 2037 O O . GLY A 1 266 ? -3.819 3.657 -21.744 1.00 82.62 266 GLY A O 1
ATOM 2038 N N . ASN A 1 267 ? -4.270 1.488 -22.086 1.00 89.88 267 ASN A N 1
ATOM 2039 C CA . ASN A 1 267 ? -5.406 1.405 -21.168 1.00 89.88 267 ASN A CA 1
ATOM 2040 C C . ASN A 1 267 ? -4.908 0.994 -19.769 1.00 89.88 267 ASN A C 1
ATOM 2042 O O . ASN A 1 267 ? -4.339 -0.089 -19.615 1.00 89.88 267 ASN A O 1
ATOM 2046 N N . LEU A 1 268 ? -5.153 1.841 -18.764 1.00 89.00 268 LEU A N 1
ATOM 2047 C CA . LEU A 1 268 ? -4.725 1.625 -17.378 1.00 89.00 268 LEU A CA 1
ATOM 2048 C C . LEU A 1 268 ? -5.329 0.358 -16.753 1.00 89.00 268 LEU A C 1
ATOM 2050 O O . LEU A 1 268 ? -4.622 -0.350 -16.037 1.00 89.00 268 LEU A O 1
ATOM 2054 N N . ASP A 1 269 ? -6.587 0.039 -17.063 1.00 90.62 269 ASP A N 1
ATOM 2055 C CA . ASP A 1 269 ? -7.263 -1.152 -16.535 1.00 90.62 269 ASP A CA 1
ATOM 2056 C C . ASP A 1 269 ? -6.571 -2.418 -17.048 1.00 90.62 269 ASP A C 1
ATOM 2058 O O . ASP A 1 269 ? -6.199 -3.300 -16.274 1.00 90.62 269 ASP A O 1
ATOM 2062 N N . TRP A 1 270 ? -6.279 -2.455 -18.352 1.00 92.19 270 TRP A N 1
ATOM 2063 C CA . TRP A 1 270 ? -5.532 -3.557 -18.958 1.00 92.19 270 TRP A CA 1
ATOM 2064 C C . TRP A 1 270 ? -4.126 -3.696 -18.362 1.00 92.19 270 TRP A C 1
ATOM 2066 O O . TRP A 1 270 ? -3.659 -4.814 -18.135 1.00 92.19 270 TRP A O 1
ATOM 2076 N N . MET A 1 271 ? -3.432 -2.581 -18.106 1.00 91.62 271 MET A N 1
ATOM 2077 C CA . MET A 1 271 ? -2.096 -2.625 -17.509 1.00 91.62 271 MET A CA 1
ATOM 2078 C C . MET A 1 271 ? -2.135 -3.242 -16.115 1.00 91.62 271 MET A C 1
ATOM 2080 O O . MET A 1 271 ? -1.299 -4.093 -15.811 1.00 91.62 271 MET A O 1
ATOM 2084 N N . GLU A 1 272 ? -3.090 -2.842 -15.277 1.00 91.50 272 GLU A N 1
ATOM 2085 C CA . GLU A 1 272 ? -3.214 -3.401 -13.934 1.00 91.50 272 GLU A CA 1
ATOM 2086 C C . GLU A 1 272 ? -3.588 -4.888 -13.990 1.00 91.50 272 GLU A C 1
ATOM 2088 O O . GLU A 1 272 ? -2.937 -5.702 -13.335 1.00 91.50 272 GLU A O 1
ATOM 2093 N N . GLU A 1 273 ? -4.532 -5.282 -14.848 1.00 91.12 273 GLU A N 1
ATOM 2094 C CA . GLU A 1 273 ? -4.861 -6.695 -15.079 1.00 91.12 273 GLU A CA 1
ATOM 2095 C C . GLU A 1 273 ? -3.638 -7.513 -15.527 1.00 91.12 273 GLU A C 1
ATOM 2097 O O . GLU A 1 273 ? -3.393 -8.618 -15.031 1.00 91.12 273 GLU A O 1
ATOM 2102 N N . ALA A 1 274 ? -2.828 -6.973 -16.440 1.00 92.00 274 ALA A N 1
ATOM 2103 C CA . ALA A 1 274 ? -1.615 -7.624 -16.917 1.00 92.00 274 ALA A CA 1
ATOM 2104 C C . ALA A 1 274 ? -0.537 -7.716 -15.825 1.00 92.00 274 ALA A C 1
ATOM 2106 O O . ALA A 1 274 ? 0.110 -8.759 -15.700 1.00 92.00 274 ALA A O 1
ATOM 2107 N N . ILE A 1 275 ? -0.370 -6.672 -15.005 1.00 91.88 275 ILE A N 1
ATOM 2108 C CA . ILE A 1 275 ? 0.534 -6.667 -13.845 1.00 91.88 275 ILE A CA 1
ATOM 2109 C C . ILE A 1 275 ? 0.109 -7.735 -12.838 1.00 91.88 275 ILE A C 1
ATOM 2111 O O . ILE A 1 275 ? 0.957 -8.493 -12.365 1.00 91.88 275 ILE A O 1
ATOM 2115 N N . GLN A 1 276 ? -1.186 -7.843 -12.533 1.00 89.50 276 GLN A N 1
ATOM 2116 C CA . GLN A 1 276 ? -1.694 -8.870 -11.624 1.00 89.50 276 GLN A CA 1
ATOM 2117 C C . GLN A 1 276 ? -1.498 -10.274 -12.194 1.00 89.50 276 GLN A C 1
ATOM 2119 O O . GLN A 1 276 ? -1.020 -11.161 -11.486 1.00 89.50 276 GLN A O 1
ATOM 2124 N N . ALA A 1 277 ? -1.771 -10.477 -13.485 1.00 90.88 277 ALA A N 1
ATOM 2125 C CA . ALA A 1 277 ? -1.507 -11.752 -14.145 1.00 90.88 277 ALA A CA 1
ATOM 2126 C C . ALA A 1 277 ? -0.017 -12.132 -14.081 1.00 90.88 277 ALA A C 1
ATOM 2128 O O . ALA A 1 277 ? 0.309 -13.265 -13.727 1.00 90.88 277 ALA A O 1
ATOM 2129 N N . TYR A 1 278 ? 0.884 -11.180 -14.346 1.00 92.06 278 TYR A N 1
ATOM 2130 C CA . TYR A 1 278 ? 2.329 -11.377 -14.233 1.00 92.06 278 TYR A CA 1
ATOM 2131 C C . TYR A 1 278 ? 2.747 -11.714 -12.795 1.00 92.06 278 TYR A C 1
ATOM 2133 O O . TYR A 1 278 ? 3.470 -12.681 -12.568 1.00 92.06 278 TYR A O 1
ATOM 2141 N N . ARG A 1 279 ? 2.245 -10.973 -11.797 1.00 88.69 279 ARG A N 1
ATOM 2142 C CA . ARG A 1 279 ? 2.503 -11.257 -10.375 1.00 88.69 279 ARG A CA 1
ATOM 2143 C C . ARG A 1 279 ? 2.031 -12.651 -9.992 1.00 88.69 279 ARG A C 1
ATOM 2145 O O . ARG A 1 279 ? 2.732 -13.328 -9.245 1.00 88.69 279 ARG A O 1
ATOM 2152 N N . ASN A 1 280 ? 0.866 -13.076 -10.470 1.00 88.44 280 ASN A N 1
ATOM 2153 C CA . ASN A 1 280 ? 0.297 -14.391 -10.182 1.00 88.44 280 ASN A CA 1
ATOM 2154 C C . ASN A 1 280 ? 1.066 -15.528 -10.860 1.00 88.44 280 ASN A C 1
ATOM 2156 O O . ASN A 1 280 ? 1.131 -16.618 -10.301 1.00 88.44 280 ASN A O 1
ATOM 2160 N N . ALA A 1 281 ? 1.697 -15.262 -12.005 1.00 90.94 281 ALA A N 1
ATOM 2161 C CA . ALA A 1 281 ? 2.575 -16.209 -12.685 1.00 90.94 281 ALA A CA 1
ATOM 2162 C C . ALA A 1 281 ? 3.921 -16.424 -11.968 1.00 90.94 281 ALA A C 1
ATOM 2164 O O . ALA A 1 281 ? 4.599 -17.413 -12.243 1.00 90.94 281 ALA A O 1
ATOM 2165 N N . THR A 1 282 ? 4.318 -15.527 -11.061 1.00 89.19 282 THR A N 1
ATOM 2166 C CA . THR A 1 282 ? 5.542 -15.663 -10.263 1.00 89.19 282 THR A CA 1
ATOM 2167 C C . THR A 1 282 ? 5.331 -16.614 -9.082 1.00 89.19 282 THR A C 1
ATOM 2169 O O . THR A 1 282 ? 4.451 -16.384 -8.243 1.00 89.19 282 THR A O 1
ATOM 2172 N N . ASN A 1 283 ? 6.196 -17.625 -8.963 1.00 86.00 283 ASN A N 1
ATOM 2173 C CA . ASN A 1 283 ? 6.186 -18.623 -7.881 1.00 86.00 283 ASN A CA 1
ATOM 2174 C C . ASN A 1 283 ? 6.742 -18.118 -6.527 1.00 86.00 283 ASN A C 1
ATOM 2176 O O . ASN A 1 283 ? 6.774 -18.870 -5.558 1.00 86.00 283 ASN A O 1
ATOM 2180 N N . GLY A 1 284 ? 7.176 -16.857 -6.453 1.00 78.62 284 GLY A N 1
ATOM 2181 C CA . GLY A 1 284 ? 7.707 -16.215 -5.250 1.00 78.62 284 GLY A CA 1
ATOM 2182 C C . GLY A 1 284 ? 6.819 -15.090 -4.715 1.00 78.62 284 GLY A C 1
ATOM 2183 O O . GLY A 1 284 ? 5.802 -14.714 -5.311 1.00 78.62 284 GLY A O 1
ATOM 2184 N N . TYR A 1 285 ? 7.232 -14.502 -3.592 1.00 77.31 285 TYR A N 1
ATOM 2185 C CA . TYR A 1 285 ? 6.564 -13.335 -3.018 1.00 77.31 285 TYR A CA 1
ATOM 2186 C C . TYR A 1 285 ? 7.194 -12.035 -3.514 1.00 77.31 285 TYR A C 1
ATOM 2188 O O . TYR A 1 285 ? 8.407 -11.937 -3.703 1.00 77.31 285 TYR A O 1
ATOM 2196 N N . LEU A 1 286 ? 6.360 -11.017 -3.734 1.00 79.56 286 LEU A N 1
ATOM 2197 C CA . LEU A 1 286 ? 6.807 -9.726 -4.244 1.00 79.56 286 LEU A CA 1
ATOM 2198 C C . LEU A 1 286 ? 7.659 -9.009 -3.188 1.00 79.56 286 LEU A C 1
ATOM 2200 O O . LEU A 1 286 ? 7.145 -8.603 -2.150 1.00 79.56 286 LEU A O 1
ATOM 2204 N N . LYS A 1 287 ? 8.949 -8.817 -3.471 1.00 78.81 287 LYS A N 1
ATOM 2205 C CA . LYS A 1 287 ? 9.854 -8.019 -2.632 1.00 78.81 287 LYS A CA 1
ATOM 2206 C C . LYS A 1 287 ? 9.773 -6.546 -3.011 1.00 78.81 287 LYS A C 1
ATOM 2208 O O . LYS A 1 287 ? 9.615 -5.674 -2.164 1.00 78.81 287 LYS A O 1
ATOM 2213 N N . THR A 1 288 ? 9.909 -6.271 -4.303 1.00 82.19 288 THR A N 1
ATOM 2214 C CA . THR A 1 288 ? 9.805 -4.929 -4.879 1.00 82.19 288 THR A CA 1
ATOM 2215 C C . THR A 1 288 ? 9.258 -5.037 -6.284 1.00 82.19 288 THR A C 1
ATOM 2217 O O . THR A 1 288 ? 9.504 -6.036 -6.962 1.00 82.19 288 THR A O 1
ATOM 2220 N N . SER A 1 289 ? 8.617 -3.982 -6.766 1.00 89.19 289 SER A N 1
ATOM 2221 C CA . SER A 1 289 ? 8.297 -3.879 -8.181 1.00 89.19 289 SER A CA 1
ATOM 2222 C C . SER A 1 289 ? 8.850 -2.611 -8.798 1.00 89.19 289 SER A C 1
ATOM 2224 O O . SER A 1 289 ? 9.037 -1.597 -8.123 1.00 89.19 289 SER A O 1
ATOM 2226 N N . THR A 1 290 ? 9.161 -2.689 -10.084 1.00 92.75 290 THR A N 1
ATOM 2227 C CA . THR A 1 290 ? 9.746 -1.581 -10.825 1.00 92.75 290 THR A CA 1
ATOM 2228 C C . THR A 1 290 ? 9.080 -1.416 -12.175 1.00 92.75 290 THR A C 1
ATOM 2230 O O . THR A 1 290 ? 8.758 -2.394 -12.849 1.00 92.75 290 THR A O 1
ATOM 2233 N N . PHE A 1 291 ? 8.901 -0.158 -12.563 1.00 94.56 291 PHE A N 1
ATOM 2234 C CA . PHE A 1 291 ? 8.753 0.221 -13.956 1.00 94.56 291 PHE A CA 1
ATOM 2235 C C . PHE A 1 291 ? 10.163 0.456 -14.493 1.00 94.56 291 PHE A C 1
ATOM 2237 O O . PHE A 1 291 ? 10.797 1.460 -14.162 1.00 94.56 291 PHE A O 1
ATOM 2244 N N . ASP A 1 292 ? 10.685 -0.520 -15.230 1.00 95.25 292 ASP A N 1
ATOM 2245 C CA . ASP A 1 292 ? 12.012 -0.456 -15.828 1.00 95.25 292 ASP A CA 1
ATOM 2246 C C . ASP A 1 292 ? 11.917 0.175 -17.221 1.00 95.25 292 ASP A C 1
ATOM 2248 O O . ASP A 1 292 ? 11.112 -0.236 -18.061 1.00 95.25 292 ASP A O 1
ATOM 2252 N N . VAL A 1 293 ? 12.771 1.165 -17.453 1.00 96.25 293 VAL A N 1
ATOM 2253 C CA . VAL A 1 293 ? 12.875 1.941 -18.686 1.00 96.25 293 VAL A CA 1
ATOM 2254 C C . VAL A 1 293 ? 14.264 1.730 -19.242 1.00 96.25 293 VAL A C 1
ATOM 2256 O O . VAL A 1 293 ? 15.255 2.046 -18.581 1.00 96.25 293 VAL A O 1
ATOM 2259 N N . PHE A 1 294 ? 14.355 1.202 -20.448 1.00 95.56 294 PHE A N 1
ATOM 2260 C CA . PHE A 1 294 ? 15.633 1.035 -21.120 1.00 95.56 294 PHE A CA 1
ATOM 2261 C C . PHE A 1 294 ? 15.458 1.149 -22.623 1.00 95.56 294 PHE A C 1
ATOM 2263 O O . PHE A 1 294 ? 14.352 1.024 -23.150 1.00 95.56 294 PHE A O 1
ATOM 2270 N N . ALA A 1 295 ? 16.563 1.413 -23.305 1.00 94.94 295 ALA A N 1
ATOM 2271 C CA . ALA A 1 295 ? 16.585 1.554 -24.745 1.00 94.94 295 ALA A CA 1
ATOM 2272 C C . ALA A 1 295 ? 17.690 0.690 -25.349 1.00 94.94 295 ALA A C 1
ATOM 2274 O O . ALA A 1 295 ? 18.766 0.543 -24.770 1.00 94.94 295 ALA A O 1
ATOM 2275 N N . GLU A 1 296 ? 17.404 0.145 -26.524 1.00 92.38 296 GLU A N 1
ATOM 2276 C CA . GLU A 1 296 ? 18.325 -0.631 -27.342 1.00 92.38 296 GLU A CA 1
ATOM 2277 C C . GLU A 1 296 ? 18.352 -0.002 -28.738 1.00 92.38 296 GLU A C 1
ATOM 2279 O O . GLU A 1 296 ? 17.405 -0.107 -29.521 1.00 92.38 296 GLU A O 1
ATOM 2284 N N . GLY A 1 297 ? 19.423 0.736 -29.032 1.00 92.00 297 GLY A N 1
ATOM 2285 C CA . GLY A 1 297 ? 19.521 1.489 -30.276 1.00 92.00 297 GLY A CA 1
ATOM 2286 C C . GLY A 1 297 ? 18.470 2.600 -30.358 1.00 92.00 297 GLY A C 1
ATOM 2287 O O . GLY A 1 297 ? 18.478 3.527 -29.548 1.00 92.00 297 GLY A O 1
ATOM 2288 N N . ASP A 1 298 ? 17.586 2.515 -31.354 1.00 94.00 298 ASP A N 1
ATOM 2289 C CA . ASP A 1 298 ? 16.481 3.458 -31.571 1.00 94.00 298 ASP A CA 1
ATOM 2290 C C . ASP A 1 298 ? 15.176 3.027 -30.882 1.00 94.00 298 ASP A C 1
ATOM 2292 O O . ASP A 1 298 ? 14.166 3.717 -31.003 1.00 94.00 298 ASP A O 1
ATOM 2296 N N . SER A 1 299 ? 15.169 1.894 -30.179 1.00 95.88 299 SER A N 1
ATOM 2297 C CA . SER A 1 299 ? 13.963 1.305 -29.597 1.00 95.88 299 SER A CA 1
ATOM 2298 C C . SER A 1 299 ? 13.920 1.520 -28.085 1.00 95.88 299 SER A C 1
ATOM 2300 O O . SER A 1 299 ? 14.914 1.317 -27.393 1.00 95.88 299 SER A O 1
ATOM 2302 N N . LEU A 1 300 ? 12.761 1.930 -27.570 1.00 96.69 300 LEU A N 1
ATOM 2303 C CA . LEU A 1 300 ? 12.480 2.150 -26.154 1.00 96.69 300 LEU A CA 1
ATOM 2304 C C . LEU A 1 300 ? 11.540 1.065 -25.633 1.00 96.69 300 LEU A C 1
ATOM 2306 O O . LEU A 1 300 ? 10.505 0.783 -26.242 1.00 96.69 300 LEU A O 1
ATOM 2310 N N . PHE A 1 301 ? 11.862 0.543 -24.455 1.00 96.25 301 PHE A N 1
ATOM 2311 C CA . PHE A 1 301 ? 11.029 -0.377 -23.698 1.00 96.25 301 PHE A CA 1
ATOM 2312 C C . PHE A 1 301 ? 10.645 0.247 -22.358 1.00 96.25 301 PHE A C 1
ATOM 2314 O O . PHE A 1 301 ? 11.495 0.758 -21.625 1.00 96.25 301 PHE A O 1
ATOM 2321 N N . ILE A 1 302 ? 9.357 0.165 -22.025 1.00 96.44 302 ILE A N 1
ATOM 2322 C CA . ILE A 1 302 ? 8.863 0.391 -20.666 1.00 96.44 302 ILE A CA 1
ATOM 2323 C C . ILE A 1 302 ? 8.244 -0.923 -20.225 1.00 96.44 302 ILE A C 1
ATOM 2325 O O . ILE A 1 302 ? 7.323 -1.449 -20.856 1.00 96.44 302 ILE A O 1
ATOM 2329 N N . THR A 1 303 ? 8.788 -1.478 -19.156 1.00 95.88 303 THR A N 1
ATOM 2330 C CA . THR A 1 303 ? 8.410 -2.796 -18.665 1.00 95.88 303 THR A CA 1
ATOM 2331 C C . THR A 1 303 ? 8.047 -2.725 -17.197 1.00 95.88 303 THR A C 1
ATOM 2333 O O . THR A 1 303 ? 8.526 -1.862 -16.465 1.00 95.88 303 THR A O 1
ATOM 2336 N N . TYR A 1 304 ? 7.191 -3.637 -16.761 1.00 94.69 304 TYR A N 1
ATOM 2337 C CA . TYR A 1 304 ? 6.966 -3.894 -15.353 1.00 94.69 304 TYR A CA 1
ATOM 2338 C C . TYR A 1 304 ? 7.705 -5.166 -14.962 1.00 94.69 304 TYR A C 1
ATOM 2340 O O . TYR A 1 304 ? 7.498 -6.222 -15.563 1.00 94.69 304 TYR A O 1
ATOM 2348 N N . SER A 1 305 ? 8.536 -5.087 -13.931 1.00 91.75 305 SER A N 1
ATOM 2349 C CA . SER A 1 305 ? 9.178 -6.261 -13.360 1.00 91.75 305 SER A CA 1
ATOM 2350 C C . SER A 1 305 ? 8.944 -6.343 -11.857 1.00 91.75 305 SER A C 1
ATOM 2352 O O . SER A 1 305 ? 8.766 -5.350 -11.147 1.00 91.75 305 SER A O 1
ATOM 2354 N N . ALA A 1 306 ? 8.928 -7.574 -11.364 1.00 87.88 306 ALA A N 1
ATOM 2355 C CA . ALA A 1 306 ? 8.858 -7.883 -9.949 1.00 87.88 306 ALA A CA 1
ATOM 2356 C C . ALA A 1 306 ? 10.175 -8.538 -9.554 1.00 87.88 306 ALA A C 1
ATOM 2358 O O . ALA A 1 306 ? 10.544 -9.572 -10.109 1.00 87.88 306 ALA A O 1
ATOM 2359 N N . ALA A 1 307 ? 10.867 -7.952 -8.581 1.00 83.00 307 ALA A N 1
ATOM 2360 C CA . ALA A 1 307 ? 11.837 -8.711 -7.816 1.00 83.00 307 ALA A CA 1
ATOM 2361 C C . ALA A 1 307 ? 11.068 -9.463 -6.738 1.00 83.00 307 ALA A C 1
ATOM 2363 O O . ALA A 1 307 ? 10.247 -8.892 -6.014 1.00 83.00 307 ALA A O 1
ATOM 2364 N N . CYS A 1 308 ? 11.353 -10.742 -6.624 1.00 82.19 308 CYS A N 1
ATOM 2365 C CA . CYS A 1 308 ? 10.715 -11.606 -5.659 1.00 82.19 308 CYS A CA 1
ATOM 2366 C C . CYS A 1 308 ? 11.760 -12.468 -4.973 1.00 82.19 308 CYS A C 1
ATOM 2368 O O . CYS A 1 308 ? 12.932 -12.502 -5.356 1.00 82.19 308 CYS A O 1
ATOM 2370 N N . LEU A 1 309 ? 11.310 -13.109 -3.913 1.00 79.25 309 LEU A N 1
ATOM 2371 C CA . LEU A 1 309 ? 12.077 -14.045 -3.120 1.00 79.25 309 LEU A CA 1
ATOM 2372 C C . LEU A 1 309 ? 11.253 -15.328 -3.004 1.00 79.25 309 LEU A C 1
ATOM 2374 O O . LEU A 1 309 ? 10.022 -15.295 -3.119 1.00 79.25 309 LEU A O 1
ATOM 2378 N N . THR A 1 310 ? 11.935 -16.447 -2.806 1.00 80.94 310 THR A N 1
ATOM 2379 C CA . THR A 1 310 ? 11.300 -17.724 -2.482 1.00 80.94 310 THR A CA 1
ATOM 2380 C C . THR A 1 310 ? 11.560 -18.062 -1.015 1.00 80.94 310 THR A C 1
ATOM 2382 O O . THR A 1 310 ? 12.276 -17.340 -0.313 1.00 80.94 310 THR A O 1
ATOM 2385 N N . ASP A 1 311 ? 10.966 -19.158 -0.550 1.00 76.12 311 ASP A N 1
ATOM 2386 C CA . ASP A 1 311 ? 11.181 -19.662 0.808 1.00 76.12 311 ASP A CA 1
ATOM 2387 C C . ASP A 1 311 ? 12.588 -20.282 0.974 1.00 76.12 311 ASP A C 1
ATOM 2389 O O . ASP A 1 311 ? 13.064 -20.459 2.096 1.00 76.12 311 ASP A O 1
ATOM 2393 N N . THR A 1 312 ? 13.295 -20.541 -0.133 1.00 79.19 312 THR A N 1
ATOM 2394 C CA . THR A 1 312 ? 14.664 -21.065 -0.144 1.00 79.19 312 THR A CA 1
ATOM 2395 C C . THR A 1 312 ? 15.664 -19.943 -0.419 1.00 79.19 312 THR A C 1
ATOM 2397 O O . THR A 1 312 ? 15.675 -19.325 -1.484 1.00 79.19 312 THR A O 1
ATOM 2400 N N . VAL A 1 313 ? 16.578 -19.692 0.520 1.00 77.12 313 VAL A N 1
ATOM 2401 C CA . VAL A 1 313 ? 17.637 -18.688 0.325 1.00 77.12 313 VAL A CA 1
ATOM 2402 C C . VAL A 1 313 ? 18.486 -19.042 -0.903 1.00 77.12 313 VAL A C 1
ATOM 2404 O O . VAL A 1 313 ? 19.081 -20.113 -0.971 1.00 77.12 313 VAL A O 1
ATOM 2407 N N . GLY A 1 314 ? 18.571 -18.113 -1.857 1.00 77.50 314 GLY A N 1
ATOM 2408 C CA . GLY A 1 314 ? 19.380 -18.251 -3.074 1.00 77.50 314 GLY A CA 1
ATOM 2409 C C . GLY A 1 314 ? 18.642 -18.843 -4.277 1.00 77.50 314 GLY A C 1
ATOM 2410 O O . GLY A 1 314 ? 19.154 -18.756 -5.394 1.00 77.50 314 GLY A O 1
ATOM 2411 N N . GLU A 1 315 ? 17.438 -19.378 -4.089 1.00 84.44 315 GLU A N 1
ATOM 2412 C CA . GLU A 1 315 ? 16.583 -19.789 -5.198 1.00 84.44 315 GLU A CA 1
ATOM 2413 C C . GLU A 1 315 ? 16.030 -18.550 -5.921 1.00 84.44 315 GLU A C 1
ATOM 2415 O O . GLU A 1 315 ? 15.651 -17.540 -5.317 1.00 84.44 315 GLU A O 1
ATOM 2420 N N . ARG A 1 316 ? 16.045 -18.606 -7.255 1.00 82.06 316 ARG A N 1
ATOM 2421 C CA . ARG A 1 316 ? 15.490 -17.550 -8.103 1.00 82.06 316 ARG A CA 1
ATOM 2422 C C . ARG A 1 316 ? 14.016 -17.829 -8.313 1.00 82.06 316 ARG A C 1
ATOM 2424 O O . ARG A 1 316 ? 13.637 -18.968 -8.552 1.00 82.06 316 ARG A O 1
ATOM 2431 N N . CYS A 1 317 ? 13.205 -16.782 -8.315 1.00 85.75 317 CYS A N 1
ATOM 2432 C CA . CYS A 1 317 ? 11.832 -16.958 -8.741 1.00 85.75 317 CYS A CA 1
ATOM 2433 C C . CYS A 1 317 ? 11.756 -17.367 -10.204 1.00 85.75 317 CYS A C 1
ATOM 2435 O O . CYS A 1 317 ? 12.471 -16.842 -11.065 1.00 85.75 317 CYS A O 1
ATOM 2437 N N . GLU A 1 318 ? 10.777 -18.205 -10.471 1.00 89.12 318 GLU A N 1
ATOM 2438 C CA . GLU A 1 318 ? 10.332 -18.550 -11.798 1.00 89.12 318 GLU A CA 1
ATOM 2439 C C . GLU A 1 318 ? 9.045 -17.791 -12.102 1.00 89.12 318 GLU A C 1
ATOM 2441 O O . GLU A 1 318 ? 8.208 -17.541 -11.227 1.00 89.12 318 GLU A O 1
ATOM 2446 N N . VAL A 1 319 ? 8.899 -17.412 -13.366 1.00 91.06 319 VAL A N 1
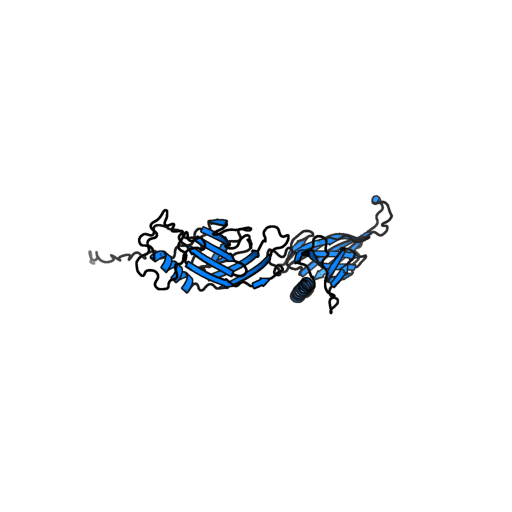ATOM 2447 C CA . VAL A 1 319 ? 7.664 -16.843 -13.890 1.00 91.06 319 VAL A CA 1
ATOM 2448 C C . VAL A 1 319 ? 7.123 -17.843 -14.893 1.00 91.06 319 VAL A C 1
ATOM 2450 O O . VAL A 1 319 ? 7.810 -18.189 -15.856 1.00 91.06 319 VAL A O 1
ATOM 2453 N N . ALA A 1 320 ? 5.904 -18.325 -14.660 1.00 90.31 320 ALA A N 1
ATOM 2454 C CA . ALA A 1 320 ? 5.241 -19.233 -15.583 1.00 90.31 320 ALA A CA 1
ATOM 2455 C C . ALA A 1 320 ? 5.156 -18.608 -16.985 1.00 90.31 320 ALA A C 1
ATOM 2457 O O . ALA A 1 320 ? 5.039 -17.389 -17.142 1.00 90.31 320 ALA A O 1
ATOM 2458 N N . LYS A 1 321 ? 5.209 -19.447 -18.022 1.00 88.81 321 LYS A N 1
ATOM 2459 C CA . LYS A 1 321 ? 5.097 -18.992 -19.412 1.00 88.81 321 LYS A CA 1
ATOM 2460 C C . LYS A 1 321 ? 3.758 -18.279 -19.622 1.00 88.81 321 LYS A C 1
ATOM 2462 O O . LYS A 1 321 ? 2.717 -18.833 -19.276 1.00 88.81 321 LYS A O 1
ATOM 2467 N N . ASP A 1 322 ? 3.775 -17.088 -20.221 1.00 88.44 322 ASP A N 1
ATOM 2468 C CA . ASP A 1 322 ? 2.524 -16.401 -20.543 1.00 88.44 322 ASP A CA 1
ATOM 2469 C C . ASP A 1 322 ? 1.859 -17.045 -21.764 1.00 88.44 322 ASP A C 1
ATOM 2471 O O . ASP A 1 322 ? 2.468 -17.042 -22.841 1.00 88.44 322 ASP A O 1
ATOM 2475 N N . PRO A 1 323 ? 0.609 -17.531 -21.672 1.00 82.44 323 PRO A N 1
ATOM 2476 C CA . PRO A 1 323 ? -0.136 -17.964 -22.854 1.00 82.44 323 PRO A CA 1
ATOM 2477 C C . PRO A 1 323 ? -0.278 -16.849 -23.901 1.00 82.44 323 PRO A C 1
ATOM 2479 O O . PRO A 1 323 ? -0.321 -17.135 -25.093 1.00 82.44 323 PRO A O 1
ATOM 2482 N N . ASN A 1 324 ? -0.276 -15.584 -23.467 1.00 88.56 324 ASN A N 1
ATOM 2483 C CA . ASN A 1 324 ? -0.431 -14.415 -24.334 1.00 88.56 324 ASN A CA 1
ATOM 2484 C C . ASN A 1 324 ? 0.899 -13.730 -24.694 1.00 88.56 324 ASN A C 1
ATOM 2486 O O . ASN A 1 324 ? 0.888 -12.690 -25.347 1.00 88.56 324 ASN A O 1
ATOM 2490 N N . SER A 1 325 ? 2.044 -14.291 -24.284 1.00 88.50 325 SER A N 1
ATOM 2491 C CA . SER A 1 325 ? 3.389 -13.754 -24.567 1.00 88.50 325 SER A CA 1
ATOM 2492 C C . SER A 1 325 ? 3.605 -12.273 -24.181 1.00 88.50 325 SER A C 1
ATOM 2494 O O . SER A 1 325 ? 4.418 -11.582 -24.790 1.00 88.50 325 SER A O 1
ATOM 2496 N N . ARG A 1 326 ? 2.899 -11.775 -23.158 1.00 89.94 326 ARG A N 1
ATOM 2497 C CA . ARG A 1 326 ? 2.991 -10.409 -22.609 1.00 89.94 326 ARG A CA 1
ATOM 2498 C C . ARG A 1 326 ? 4.281 -10.173 -21.824 1.00 89.94 326 ARG A C 1
ATOM 2500 O O . ARG A 1 326 ? 4.736 -9.035 -21.732 1.00 89.94 326 ARG A O 1
ATOM 2507 N N . TRP A 1 327 ? 4.875 -11.218 -21.247 1.00 94.12 327 TRP A N 1
ATOM 2508 C CA . TRP A 1 327 ? 6.163 -11.136 -20.555 1.00 94.12 327 TRP A CA 1
ATOM 2509 C C . TRP A 1 327 ? 7.192 -12.103 -21.127 1.00 94.12 327 TRP A C 1
ATOM 2511 O O . TRP A 1 327 ? 6.866 -13.193 -21.596 1.00 94.12 327 TRP A O 1
ATOM 2521 N N . ARG A 1 328 ? 8.460 -11.697 -21.052 1.00 93.38 328 ARG A N 1
ATOM 2522 C CA . ARG A 1 328 ? 9.622 -12.499 -21.452 1.00 93.38 328 ARG A CA 1
ATOM 2523 C C . ARG A 1 328 ? 10.822 -12.176 -20.576 1.00 93.38 328 ARG A C 1
ATOM 2525 O O . ARG A 1 328 ? 10.785 -11.214 -19.811 1.00 93.38 328 ARG A O 1
ATOM 2532 N N . TYR A 1 329 ? 11.873 -12.979 -20.691 1.00 91.69 329 TYR A N 1
ATOM 2533 C CA . TYR A 1 329 ? 13.162 -12.668 -20.088 1.00 91.69 329 TYR A CA 1
ATOM 2534 C C . TYR A 1 329 ? 13.869 -11.552 -20.868 1.00 91.69 329 TYR A C 1
ATOM 2536 O O . TYR A 1 329 ? 13.836 -11.525 -22.103 1.00 91.69 329 TYR A O 1
ATOM 2544 N N . PHE A 1 330 ? 14.478 -10.640 -20.119 1.00 90.38 330 PHE A N 1
ATOM 2545 C CA . PHE A 1 330 ? 15.302 -9.544 -20.608 1.00 90.38 330 PHE A CA 1
ATOM 2546 C C . PHE A 1 330 ? 16.682 -9.666 -19.965 1.00 90.38 330 PHE A C 1
ATOM 2548 O O . PHE A 1 330 ? 16.817 -9.508 -18.744 1.00 90.38 330 PHE A O 1
ATOM 2555 N N . ASP A 1 331 ? 17.696 -9.964 -20.779 1.00 88.31 331 ASP A N 1
ATOM 2556 C CA . ASP A 1 331 ? 19.089 -10.085 -20.336 1.00 88.31 331 ASP A CA 1
ATOM 2557 C C . ASP A 1 331 ? 19.586 -8.760 -19.741 1.00 88.31 331 ASP A C 1
ATOM 2559 O O . ASP A 1 331 ? 20.304 -8.737 -18.742 1.00 88.31 331 ASP A O 1
ATOM 2563 N N . GLU A 1 332 ? 19.090 -7.650 -20.285 1.00 84.38 332 GLU A N 1
ATOM 2564 C CA . GLU A 1 332 ? 19.399 -6.266 -19.934 1.00 84.38 332 GLU A CA 1
ATOM 2565 C C . GLU A 1 332 ? 19.134 -5.938 -18.461 1.00 84.38 332 GLU A C 1
ATOM 2567 O O . GLU A 1 332 ? 19.840 -5.147 -17.831 1.00 84.38 332 GLU A O 1
ATOM 2572 N N . ILE A 1 333 ? 18.085 -6.542 -17.903 1.00 85.31 333 ILE A N 1
ATOM 2573 C CA . ILE A 1 333 ? 17.658 -6.345 -16.514 1.00 85.31 333 ILE A CA 1
ATOM 2574 C C . ILE A 1 333 ? 17.753 -7.631 -15.683 1.00 85.31 333 ILE A C 1
ATOM 2576 O O . ILE A 1 333 ? 17.408 -7.612 -14.491 1.00 85.31 333 ILE A O 1
ATOM 2580 N N . GLY A 1 334 ? 18.246 -8.716 -16.295 1.00 87.06 334 GLY A N 1
ATOM 2581 C CA . GLY A 1 334 ? 18.516 -10.016 -15.686 1.00 87.06 334 GLY A CA 1
ATOM 2582 C C . GLY A 1 334 ? 17.282 -10.708 -15.111 1.00 87.06 334 GLY A C 1
ATOM 2583 O O . GLY A 1 334 ? 17.379 -11.337 -14.055 1.00 87.06 334 GLY A O 1
ATOM 2584 N N . ARG A 1 335 ? 16.104 -10.513 -15.717 1.00 89.75 335 ARG A N 1
ATOM 2585 C CA . ARG A 1 335 ? 14.827 -11.015 -15.180 1.00 89.75 335 ARG A CA 1
ATOM 2586 C C . ARG A 1 335 ? 13.717 -11.057 -16.227 1.00 89.75 335 ARG A C 1
ATOM 2588 O O . ARG A 1 335 ? 13.805 -10.426 -17.277 1.00 89.75 335 ARG A O 1
ATOM 2595 N N . HIS A 1 336 ? 12.637 -11.761 -15.892 1.00 93.25 336 HIS A N 1
ATOM 2596 C CA . HIS A 1 336 ? 11.375 -11.635 -16.613 1.00 93.25 336 HIS A CA 1
ATOM 2597 C C . HIS A 1 336 ? 10.746 -10.260 -16.369 1.00 93.25 336 HIS A C 1
ATOM 2599 O O . HIS A 1 336 ? 10.855 -9.703 -15.273 1.00 93.25 336 HIS A O 1
ATOM 2605 N N . ALA A 1 337 ? 10.092 -9.717 -17.392 1.00 94.62 337 ALA A N 1
ATOM 2606 C CA . ALA A 1 337 ? 9.314 -8.494 -17.276 1.00 94.62 337 ALA A CA 1
ATOM 2607 C C . ALA A 1 337 ? 8.126 -8.495 -18.241 1.00 94.62 337 ALA A C 1
ATOM 2609 O O . ALA A 1 337 ? 8.202 -9.024 -19.353 1.00 94.62 337 ALA A O 1
ATOM 2610 N N . LEU A 1 338 ? 7.032 -7.887 -17.792 1.00 95.19 338 LEU A N 1
ATOM 2611 C CA . LEU A 1 338 ? 5.850 -7.566 -18.580 1.00 95.19 338 LEU A CA 1
ATOM 2612 C C . LEU A 1 338 ? 6.148 -6.354 -19.460 1.00 95.19 338 LEU A C 1
ATOM 2614 O O . LEU A 1 338 ? 6.560 -5.309 -18.959 1.00 95.19 338 LEU A O 1
ATOM 2618 N N . ILE A 1 339 ? 5.911 -6.478 -20.762 1.00 94.50 339 ILE A N 1
ATOM 2619 C CA . ILE A 1 339 ? 6.080 -5.373 -21.704 1.00 94.50 339 ILE A CA 1
ATOM 2620 C C . ILE A 1 339 ? 4.832 -4.499 -21.643 1.00 94.50 339 ILE A C 1
ATOM 2622 O O . ILE A 1 339 ? 3.752 -4.928 -22.039 1.00 94.50 339 ILE A O 1
ATOM 2626 N N . LEU A 1 340 ? 4.987 -3.272 -21.149 1.00 94.62 340 LEU A N 1
ATOM 2627 C CA . LEU A 1 340 ? 3.908 -2.282 -21.128 1.00 94.62 340 LEU A CA 1
ATOM 26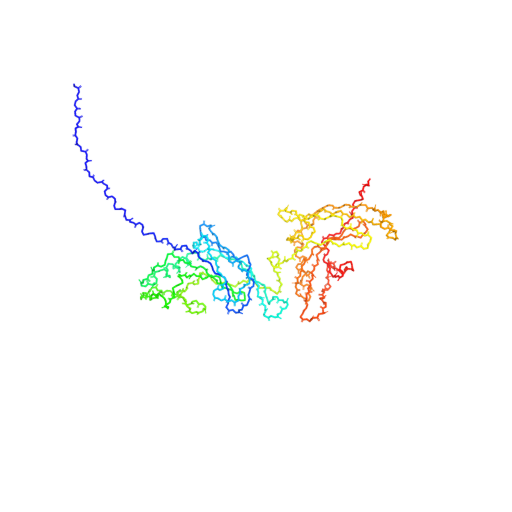28 C C . LEU A 1 340 ? 3.941 -1.407 -22.379 1.00 94.62 340 LEU A C 1
ATOM 2630 O O . LEU A 1 340 ? 2.902 -0.966 -22.858 1.00 94.62 340 LEU A O 1
ATOM 2634 N N . PHE A 1 341 ? 5.141 -1.164 -22.907 1.00 95.75 341 PHE A N 1
ATOM 2635 C CA . PHE A 1 341 ? 5.346 -0.381 -24.113 1.00 95.75 341 PHE A CA 1
ATOM 2636 C C . PHE A 1 341 ? 6.624 -0.794 -24.839 1.00 95.75 341 PHE A C 1
ATOM 2638 O O . PHE A 1 341 ? 7.649 -1.083 -24.215 1.00 95.75 341 PHE A O 1
ATOM 2645 N N . HIS A 1 342 ? 6.550 -0.758 -26.166 1.00 95.56 342 HIS A N 1
ATOM 2646 C CA . HIS A 1 342 ? 7.678 -0.881 -27.076 1.00 95.56 342 HIS A CA 1
ATOM 2647 C C . HIS A 1 342 ? 7.454 0.072 -28.255 1.00 95.56 342 HIS A C 1
ATOM 2649 O O . HIS A 1 342 ? 6.415 0.010 -28.912 1.00 95.56 342 HIS A O 1
ATOM 2655 N N . GLY A 1 343 ? 8.416 0.953 -28.524 1.00 96.38 343 GLY A N 1
ATOM 2656 C CA . GLY A 1 343 ? 8.308 1.921 -29.613 1.00 96.38 343 GLY A CA 1
ATOM 2657 C C . GLY A 1 343 ? 9.657 2.475 -30.048 1.00 96.38 343 GLY A C 1
ATOM 2658 O O . GLY A 1 343 ? 10.656 2.303 -29.358 1.00 96.38 343 GLY A O 1
ATOM 2659 N N . LYS A 1 344 ? 9.680 3.149 -31.200 1.00 97.38 344 LYS A N 1
ATOM 2660 C CA . LYS A 1 344 ? 10.894 3.752 -31.762 1.00 97.38 344 LYS A CA 1
ATOM 2661 C C . LYS A 1 344 ? 10.997 5.232 -31.421 1.00 97.38 344 LYS A C 1
ATOM 2663 O O . LYS A 1 344 ? 10.030 5.975 -31.582 1.00 97.38 344 LYS A O 1
ATOM 2668 N N . GLY A 1 345 ? 12.174 5.649 -30.974 1.00 96.69 345 GLY A N 1
ATOM 2669 C CA . GLY A 1 345 ? 12.516 7.041 -30.730 1.00 96.69 345 GLY A CA 1
ATOM 2670 C C . GLY A 1 345 ? 12.690 7.835 -32.009 1.00 96.69 345 GLY A C 1
ATOM 2671 O O . GLY A 1 345 ? 13.125 7.322 -33.040 1.00 96.69 345 GLY A O 1
ATOM 2672 N N . GLN A 1 346 ? 12.394 9.124 -31.919 1.00 97.50 346 GLN A N 1
ATOM 2673 C CA . GLN A 1 346 ? 12.719 10.081 -32.962 1.00 97.50 346 GLN A CA 1
ATOM 2674 C C . GLN A 1 346 ? 14.138 10.588 -32.730 1.00 97.50 346 GLN A C 1
ATOM 2676 O O . GLN A 1 346 ? 14.470 11.033 -31.629 1.00 97.50 346 GLN A O 1
ATOM 2681 N N . LYS A 1 347 ? 14.978 10.513 -33.765 1.00 96.69 347 LYS A N 1
ATOM 2682 C CA . LYS A 1 347 ? 16.327 11.077 -33.729 1.00 96.69 347 LYS A CA 1
ATOM 2683 C C . LYS A 1 347 ? 16.239 12.593 -33.552 1.00 96.69 347 LYS A C 1
ATOM 2685 O O . LYS A 1 347 ? 15.570 13.268 -34.332 1.00 96.69 347 LYS A O 1
ATOM 2690 N N . VAL A 1 348 ? 16.945 13.119 -32.559 1.00 94.75 348 VAL A N 1
ATOM 2691 C CA . VAL A 1 348 ? 17.026 14.555 -32.283 1.00 94.75 348 VAL A CA 1
ATOM 2692 C C . VAL A 1 348 ? 18.275 15.111 -32.978 1.00 94.75 348 VAL A C 1
ATOM 2694 O O . VAL A 1 348 ? 19.366 14.574 -32.754 1.00 94.75 348 VAL A O 1
ATOM 2697 N N . PRO A 1 349 ? 18.153 16.139 -33.839 1.00 86.31 349 PRO A N 1
ATOM 2698 C CA . PRO A 1 349 ? 19.312 16.819 -34.412 1.00 86.31 349 PRO A CA 1
ATOM 2699 C C . PRO A 1 349 ? 20.203 17.386 -33.301 1.00 86.31 349 PRO A C 1
ATOM 2701 O O . PRO A 1 349 ? 19.684 17.928 -32.325 1.00 86.31 349 PRO A O 1
ATOM 2704 N N . GLN A 1 350 ? 21.520 17.222 -33.445 1.00 67.62 350 GLN A N 1
ATOM 2705 C CA . GLN A 1 350 ? 22.502 17.819 -32.533 1.00 67.62 350 GLN A CA 1
ATOM 2706 C C . GLN A 1 350 ? 22.607 19.329 -32.715 1.00 67.62 350 GLN A C 1
ATOM 2708 O O . GLN A 1 350 ? 22.511 19.783 -33.880 1.00 67.62 350 GLN A O 1
#

Organism: NCBI:txid188144